Protein AF-0000000078798930 (afdb_homodimer)

Solvent-accessible surface area (backbone atoms only — not comparable to full-atom values): 14275 Å² total; per-residue (Å²): 124,74,40,37,26,39,31,76,40,67,32,33,34,29,70,23,35,39,46,82,90,39,80,39,48,83,84,50,89,74,78,91,65,91,57,66,77,41,63,19,30,43,34,34,41,89,86,63,53,71,50,79,37,50,39,71,62,39,63,73,36,38,41,71,39,78,44,74,67,37,43,48,51,51,52,42,52,54,50,50,52,55,45,51,52,49,52,53,46,67,66,41,90,55,36,46,79,72,63,31,66,70,49,49,53,49,47,54,52,40,50,53,34,47,50,54,40,47,52,47,47,50,51,49,53,56,59,65,75,101,125,73,42,38,27,40,32,74,36,67,33,33,34,31,70,24,35,37,46,82,90,39,80,39,49,84,84,51,88,73,78,91,66,91,58,67,76,41,62,19,27,4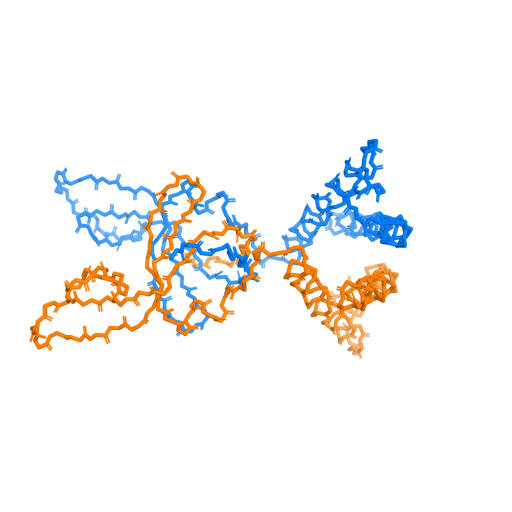1,34,34,41,88,87,64,54,71,49,77,39,50,38,72,61,40,64,72,35,38,40,71,40,78,44,74,68,38,43,49,52,52,51,43,52,55,49,49,51,54,45,51,53,50,53,53,48,66,68,41,91,54,36,46,79,71,61,31,65,69,49,49,55,50,46,55,53,39,49,53,33,48,50,54,39,46,53,49,50,50,50,50,52,57,60,66,73,102

Structure (mmCIF, N/CA/C/O backbone):
data_AF-0000000078798930-model_v1
#
loop_
_entity.id
_entity.type
_entity.pdbx_description
1 polymer 'Uncharacterized protein'
#
loop_
_atom_site.group_PDB
_atom_site.id
_atom_site.type_symbol
_atom_site.label_atom_id
_atom_site.label_alt_id
_atom_site.label_comp_id
_atom_site.label_asym_id
_atom_site.label_entity_id
_atom_site.label_seq_id
_atom_site.pdbx_PDB_ins_code
_atom_site.Cartn_x
_atom_site.Cartn_y
_atom_site.Cartn_z
_atom_site.occupancy
_atom_site.B_iso_or_equiv
_atom_site.auth_seq_id
_atom_site.auth_comp_id
_atom_site.auth_asym_id
_atom_site.auth_atom_id
_atom_site.pdbx_PDB_model_num
ATOM 1 N N . MET A 1 1 ? 18.078 10.062 10.273 1 78.75 1 MET A N 1
ATOM 2 C CA . MET A 1 1 ? 18.031 9.883 8.82 1 78.75 1 MET A CA 1
ATOM 3 C C . MET A 1 1 ? 16.703 9.281 8.391 1 78.75 1 MET A C 1
ATOM 5 O O . MET A 1 1 ? 16.031 8.617 9.18 1 78.75 1 MET A O 1
ATOM 9 N N . MET A 1 2 ? 16.266 9.68 7.23 1 88.06 2 MET A N 1
ATOM 10 C CA . MET A 1 2 ? 14.977 9.18 6.777 1 88.06 2 MET A CA 1
ATOM 11 C C . MET A 1 2 ? 15.094 7.762 6.242 1 88.06 2 MET A C 1
ATOM 13 O O . MET A 1 2 ? 16.094 7.418 5.598 1 88.06 2 MET A O 1
ATOM 17 N N . LYS A 1 3 ? 14.125 6.891 6.727 1 90.06 3 LYS A N 1
ATOM 18 C CA . LYS A 1 3 ? 14.031 5.531 6.199 1 90.06 3 LYS A CA 1
ATOM 19 C C . LYS A 1 3 ? 12.906 5.41 5.18 1 90.06 3 LYS A C 1
ATOM 21 O O . LYS A 1 3 ? 11.992 6.238 5.16 1 90.06 3 LYS A O 1
ATOM 26 N N . LYS A 1 4 ? 13.008 4.449 4.324 1 91.44 4 LYS A N 1
ATOM 27 C CA . LYS A 1 4 ? 11.953 4.168 3.354 1 91.44 4 LYS A CA 1
ATOM 28 C C . LYS A 1 4 ? 10.898 3.236 3.943 1 91.44 4 LYS A C 1
ATOM 30 O O . LYS A 1 4 ? 11.234 2.283 4.648 1 91.44 4 LYS A O 1
ATOM 35 N N . TYR A 1 5 ? 9.672 3.629 3.705 1 90.25 5 TYR A N 1
ATOM 36 C CA . TYR A 1 5 ? 8.531 2.838 4.156 1 90.25 5 TYR A CA 1
ATOM 37 C C . TYR A 1 5 ? 7.551 2.596 3.018 1 90.25 5 TYR A C 1
ATOM 39 O O . TYR A 1 5 ? 7.457 3.4 2.088 1 90.25 5 TYR A O 1
ATOM 47 N N . ILE A 1 6 ? 6.863 1.476 3.064 1 86.62 6 ILE A N 1
ATOM 48 C CA . ILE A 1 6 ? 5.75 1.201 2.162 1 86.62 6 ILE A CA 1
ATOM 49 C C . ILE A 1 6 ? 4.449 1.109 2.957 1 86.62 6 ILE A C 1
ATOM 51 O O . ILE A 1 6 ? 4.395 0.444 3.994 1 86.62 6 ILE A O 1
ATOM 55 N N . GLY A 1 7 ? 3.539 1.856 2.529 1 81 7 GLY A N 1
ATOM 56 C CA . GLY A 1 7 ? 2.201 1.812 3.098 1 81 7 GLY A CA 1
ATOM 57 C C . GLY A 1 7 ? 1.289 0.823 2.398 1 81 7 GLY A C 1
ATOM 58 O O . GLY A 1 7 ? 1.398 0.617 1.188 1 81 7 GLY A O 1
ATOM 59 N N . THR A 1 8 ? 0.476 -0.06 3.119 1 70.06 8 THR A N 1
ATOM 60 C CA . THR A 1 8 ? -0.41 -1.066 2.545 1 70.06 8 THR A CA 1
ATOM 61 C C . THR A 1 8 ? -1.856 -0.816 2.963 1 70.06 8 THR A C 1
ATOM 63 O O . THR A 1 8 ? -2.695 -1.716 2.883 1 70.06 8 THR A O 1
ATOM 66 N N . LYS A 1 9 ? -2.322 0.536 3.283 1 71.19 9 LYS A N 1
ATOM 67 C CA . LYS A 1 9 ? -3.533 0.592 4.098 1 71.19 9 LYS A CA 1
ATOM 68 C C . LYS A 1 9 ? -4.703 1.165 3.301 1 71.19 9 LYS A C 1
ATOM 70 O O . LYS A 1 9 ? -4.508 2.002 2.418 1 71.19 9 LYS A O 1
ATOM 75 N N . LEU A 1 10 ? -5.824 0.703 3.678 1 76.31 10 LEU A N 1
ATOM 76 C CA . LEU A 1 10 ? -7.141 1.198 3.295 1 76.31 10 LEU A CA 1
ATOM 77 C C . LEU A 1 10 ? -7.48 2.477 4.055 1 76.31 10 LEU A C 1
ATOM 79 O O . LEU A 1 10 ? -7.297 2.549 5.27 1 76.31 10 LEU A O 1
ATOM 83 N N . VAL A 1 11 ? -7.844 3.562 3.334 1 83.94 11 VAL A N 1
ATOM 84 C CA . VAL A 1 11 ? -8.32 4.793 3.955 1 83.94 11 VAL A CA 1
ATOM 85 C C . VAL A 1 11 ? -9.664 5.188 3.352 1 83.94 11 VAL A C 1
ATOM 87 O O . VAL A 1 11 ? -10.078 4.648 2.322 1 83.94 11 VAL A O 1
ATOM 90 N N . GLN A 1 12 ? -10.352 6.031 4.125 1 89.75 12 GLN A N 1
ATOM 91 C CA . GLN A 1 12 ? -11.484 6.758 3.551 1 89.75 12 GLN A CA 1
ATOM 92 C C . GLN A 1 12 ? -11.094 8.188 3.184 1 89.75 12 GLN A C 1
ATOM 94 O O . GLN A 1 12 ? -10.352 8.836 3.918 1 89.75 12 GLN A O 1
ATOM 99 N N . ALA A 1 13 ? -11.555 8.617 2.039 1 91.94 13 ALA A N 1
ATOM 100 C CA . ALA A 1 13 ? -11.188 9.977 1.637 1 91.94 13 ALA A CA 1
ATOM 101 C C . ALA A 1 13 ? -12.273 10.602 0.77 1 91.94 13 ALA A C 1
ATOM 103 O O . ALA A 1 13 ? -13.086 9.891 0.172 1 91.94 13 ALA A O 1
ATOM 104 N N . THR A 1 14 ? -12.375 11.914 0.788 1 92.75 14 THR A N 1
ATOM 105 C CA . THR A 1 14 ? -13.281 12.688 -0.059 1 92.75 14 THR A CA 1
ATOM 106 C C . THR A 1 14 ? -12.602 13.953 -0.56 1 92.75 14 THR A C 1
ATOM 108 O O . THR A 1 14 ? -11.852 14.602 0.18 1 92.75 14 THR A O 1
ATOM 111 N N . PRO A 1 15 ? -12.836 14.25 -1.845 1 93.62 15 PRO A N 1
ATOM 112 C CA . PRO A 1 15 ? -12.312 15.539 -2.305 1 93.62 15 PRO A CA 1
ATOM 113 C C . PRO A 1 15 ? -12.711 16.703 -1.392 1 93.62 15 PRO A C 1
ATOM 115 O O . PRO A 1 15 ? -13.836 16.734 -0.88 1 93.62 15 PRO A O 1
ATOM 118 N N . ALA A 1 16 ? -11.852 17.625 -1.229 1 93.25 16 ALA A N 1
ATOM 119 C CA . ALA A 1 16 ? -12.047 18.797 -0.376 1 93.25 16 ALA A CA 1
ATOM 120 C C . ALA A 1 16 ? -11.102 19.922 -0.774 1 93.25 16 ALA A C 1
ATOM 122 O O . ALA A 1 16 ? -10.227 19.734 -1.627 1 93.25 16 ALA A O 1
ATOM 123 N N . ILE A 1 17 ? -11.359 21.016 -0.291 1 92.69 17 ILE A N 1
ATOM 124 C CA . ILE A 1 17 ? -10.445 22.141 -0.487 1 92.69 17 ILE A CA 1
ATOM 125 C C . ILE A 1 17 ? -9.898 22.594 0.863 1 92.69 17 ILE A C 1
ATOM 127 O O . ILE A 1 17 ? -10.586 22.484 1.884 1 92.69 17 ILE A O 1
ATOM 131 N N . ARG A 1 18 ? -8.68 22.938 0.941 1 92.44 18 ARG A N 1
ATOM 132 C CA . ARG A 1 18 ? -8.094 23.578 2.107 1 92.44 18 ARG A CA 1
ATOM 133 C C . ARG A 1 18 ? -7.871 25.062 1.852 1 92.44 18 ARG A C 1
ATOM 135 O O . ARG A 1 18 ? -7.246 25.438 0.858 1 92.44 18 ARG A O 1
ATOM 142 N N . LYS A 1 19 ? -8.438 25.906 2.693 1 91 19 LYS A N 1
ATOM 143 C CA . LYS A 1 19 ? -8.328 27.359 2.646 1 91 19 LYS A CA 1
ATOM 144 C C . LYS A 1 19 ? -8.031 27.922 4.027 1 91 19 LYS A C 1
ATOM 146 O O . LYS A 1 19 ? -8.766 27.672 4.984 1 91 19 LYS A O 1
ATOM 151 N N . GLY A 1 20 ? -6.879 28.688 4.164 1 88.19 20 GLY A N 1
ATOM 152 C CA . GLY A 1 20 ? -6.492 29.266 5.441 1 88.19 20 GLY A CA 1
ATOM 153 C C . GLY A 1 20 ? -6.242 28.219 6.516 1 88.19 20 GLY A C 1
ATOM 154 O O . GLY A 1 20 ? -6.641 28.391 7.668 1 88.19 20 GLY A O 1
ATOM 155 N N . GLY A 1 21 ? -5.816 27.016 6.133 1 87.06 21 GLY A N 1
ATOM 156 C CA . GLY A 1 21 ? -5.477 25.953 7.07 1 87.06 21 GLY A CA 1
ATOM 157 C C . GLY A 1 21 ? -6.66 25.078 7.438 1 87.06 21 GLY A C 1
ATOM 158 O O . GLY A 1 21 ? -6.496 24.062 8.117 1 87.06 21 GLY A O 1
ATOM 159 N N . LYS A 1 22 ? -7.816 25.531 6.941 1 91.62 22 LYS A N 1
ATOM 160 C CA . LYS A 1 22 ? -9.008 24.75 7.27 1 91.62 22 LYS A CA 1
ATOM 161 C C . LYS A 1 22 ? -9.484 23.938 6.066 1 91.62 22 LYS A C 1
ATOM 163 O O . LYS A 1 22 ? -9.383 24.391 4.926 1 91.62 22 LYS A O 1
ATOM 168 N N . ILE A 1 23 ? -10 22.734 6.367 1 92.31 23 ILE A N 1
ATOM 169 C CA . ILE A 1 23 ? -10.492 21.828 5.332 1 92.31 23 ILE A CA 1
ATOM 170 C C . ILE A 1 23 ? -11.992 22.016 5.156 1 92.31 23 ILE A C 1
ATOM 172 O O . ILE A 1 23 ? -12.75 22 6.133 1 92.31 23 ILE A O 1
ATOM 176 N N . TYR A 1 24 ? -12.422 22.266 3.947 1 93.06 24 TYR A N 1
ATOM 177 C CA . TYR A 1 24 ? -13.836 22.406 3.605 1 93.06 24 TYR A CA 1
ATOM 178 C C . TYR A 1 24 ? -14.266 21.344 2.605 1 93.06 24 TYR A C 1
ATOM 180 O O . TYR A 1 24 ? -13.586 21.109 1.6 1 93.06 24 TYR A O 1
ATOM 188 N N . LEU A 1 25 ? -15.352 20.75 2.924 1 92.19 25 LEU A N 1
ATOM 189 C CA . LEU A 1 25 ? -15.953 19.812 1.988 1 92.19 25 LEU A CA 1
ATOM 190 C C . LEU A 1 25 ? -16.734 20.547 0.906 1 92.19 25 LEU A C 1
ATOM 192 O O . LEU A 1 25 ? -17.094 21.719 1.071 1 92.19 25 LEU A O 1
ATOM 196 N N . PRO A 1 26 ? -16.984 19.844 -0.196 1 86.44 26 PRO A N 1
ATOM 197 C CA . PRO A 1 26 ? -17.703 20.5 -1.295 1 86.44 26 PRO A CA 1
ATOM 198 C C . PRO A 1 26 ? -19.047 21.078 -0.866 1 86.44 26 PRO A C 1
ATOM 200 O O . PRO A 1 26 ? -19.516 22.062 -1.442 1 86.44 26 PRO A O 1
ATOM 203 N N . THR A 1 27 ? -19.609 20.641 0.109 1 90 27 THR A N 1
ATOM 204 C CA . THR A 1 27 ? -20.938 21.078 0.523 1 90 27 THR A CA 1
ATOM 205 C C . THR A 1 27 ? -20.859 22.219 1.533 1 90 27 THR A C 1
ATOM 207 O O . THR A 1 27 ? -21.875 22.781 1.914 1 90 27 THR A O 1
ATOM 210 N N . ASP A 1 28 ? -19.734 22.469 1.969 1 91.88 28 ASP A N 1
ATOM 211 C CA . ASP A 1 28 ? -19.562 23.5 2.992 1 91.88 28 ASP A CA 1
ATOM 212 C C . ASP A 1 28 ? -19.641 24.891 2.387 1 91.88 28 ASP A C 1
ATOM 214 O O . ASP A 1 28 ? -19.359 25.078 1.202 1 91.88 28 ASP A O 1
ATOM 218 N N . ALA A 1 29 ? -20.094 25.906 3.18 1 91.88 29 ALA A N 1
ATOM 219 C CA . ALA A 1 29 ? -19.938 27.312 2.795 1 91.88 29 ALA A CA 1
ATOM 220 C C . ALA A 1 29 ? -18.484 27.75 2.893 1 91.88 29 ALA A C 1
ATOM 222 O O . ALA A 1 29 ? -17.875 27.656 3.959 1 91.88 29 ALA A O 1
ATOM 223 N N . ILE A 1 30 ? -17.922 28.125 1.804 1 88.19 30 ILE A N 1
ATOM 224 C CA . ILE A 1 30 ? -16.516 28.531 1.76 1 88.19 30 ILE A CA 1
ATOM 225 C C . ILE A 1 30 ? -16.406 30.047 1.891 1 88.19 30 ILE A C 1
ATOM 227 O O . ILE A 1 30 ? -16.969 30.781 1.082 1 88.19 30 ILE A O 1
ATOM 231 N N . PRO A 1 31 ? -15.703 30.516 2.799 1 90.5 31 PRO A N 1
ATOM 232 C CA . PRO A 1 31 ? -15.555 31.953 2.988 1 90.5 31 PRO A CA 1
ATOM 233 C C . PRO A 1 31 ? -14.875 32.625 1.803 1 90.5 31 PRO A C 1
ATOM 235 O O . PRO A 1 31 ? -14.016 32.031 1.147 1 90.5 31 PRO A O 1
ATOM 238 N N . LYS A 1 32 ? -15.211 33.875 1.397 1 87.56 32 LYS A N 1
ATOM 239 C CA . LYS A 1 32 ? -14.695 34.594 0.247 1 87.56 32 LYS A CA 1
ATOM 240 C C . LYS A 1 32 ? -13.398 35.344 0.595 1 87.56 32 LYS A C 1
ATOM 242 O O . LYS A 1 32 ? -12.945 36.188 -0.157 1 87.56 32 LYS A O 1
ATOM 247 N N . THR A 1 33 ? -12.625 34.812 1.518 1 87.81 33 THR A N 1
ATOM 248 C CA . THR A 1 33 ? -11.375 35.438 1.939 1 87.81 33 THR A CA 1
ATOM 249 C C . THR A 1 33 ? -10.297 35.25 0.884 1 87.81 33 THR A C 1
ATOM 251 O O . THR A 1 33 ? -10.414 34.375 0.016 1 87.81 33 THR A O 1
ATOM 254 N N . MET A 1 34 ? -9.109 36 0.703 1 89.25 34 MET A N 1
ATOM 255 C CA . MET A 1 34 ? -8.055 36.062 -0.307 1 89.25 34 MET A CA 1
ATOM 256 C C . MET A 1 34 ? -7.078 34.906 -0.12 1 89.25 34 MET A C 1
ATOM 258 O O . MET A 1 34 ? -6.207 34.688 -0.962 1 89.25 34 MET A O 1
ATOM 262 N N . GLU A 1 35 ? -7.227 34 0.722 1 89 35 GLU A N 1
ATOM 263 C CA . GLU A 1 35 ? -6.273 32.906 0.983 1 89 35 GLU A CA 1
ATOM 264 C C . GLU A 1 35 ? -6.23 31.922 -0.172 1 89 35 GLU A C 1
ATOM 266 O O . GLU A 1 35 ? -7.215 31.766 -0.897 1 89 35 GLU A O 1
ATOM 271 N N . PRO A 1 36 ? -5.043 31.344 -0.313 1 90.06 36 PRO A N 1
ATOM 272 C CA . PRO A 1 36 ? -4.941 30.328 -1.376 1 90.06 36 PRO A CA 1
ATOM 273 C C . PRO A 1 36 ? -5.848 29.125 -1.138 1 90.06 36 PRO A C 1
ATOM 275 O O . PRO A 1 36 ? -6.043 28.719 0.007 1 90.06 36 PRO A O 1
ATOM 278 N N . VAL A 1 37 ? -6.508 28.75 -2.234 1 90.25 37 VAL A N 1
ATOM 279 C CA . VAL A 1 37 ? -7.332 27.547 -2.236 1 90.25 37 VAL A CA 1
ATOM 280 C C . VAL A 1 37 ? -6.531 26.375 -2.797 1 90.25 37 VAL A C 1
ATOM 282 O O . VAL A 1 37 ? -5.957 26.469 -3.885 1 90.25 37 VAL A O 1
ATOM 285 N N . GLU A 1 38 ? -6.379 25.281 -1.986 1 92.25 38 GLU A N 1
ATOM 286 C CA . GLU A 1 38 ? -5.703 24.062 -2.432 1 92.25 38 GLU A CA 1
ATOM 287 C C . GLU A 1 38 ? -6.688 22.906 -2.574 1 92.25 38 GLU A C 1
ATOM 289 O O . GLU A 1 38 ? -7.371 22.547 -1.615 1 92.25 38 GLU A O 1
ATOM 294 N N . GLU A 1 39 ? -6.754 22.391 -3.754 1 94.75 39 GLU A N 1
ATOM 295 C CA . GLU A 1 39 ? -7.566 21.188 -3.943 1 94.75 39 GLU A CA 1
ATOM 296 C C . GLU A 1 39 ? -6.867 19.953 -3.375 1 94.75 39 GLU A C 1
ATOM 298 O O . GLU A 1 39 ? -5.648 19.812 -3.488 1 94.75 39 GLU A O 1
ATOM 303 N N . GLY A 1 40 ? -7.664 19.156 -2.723 1 95.25 40 GLY A N 1
ATOM 304 C CA . GLY A 1 40 ? -7.121 17.922 -2.172 1 95.25 40 GLY A CA 1
ATOM 305 C C . GLY A 1 40 ? -8.18 17.016 -1.598 1 95.25 40 GLY A C 1
ATOM 306 O O . GLY A 1 40 ? -9.289 16.922 -2.135 1 95.25 40 GLY A O 1
ATOM 307 N N . TYR A 1 41 ? -7.773 16.219 -0.642 1 94.06 41 TYR A N 1
ATOM 308 C CA . TYR A 1 41 ? -8.656 15.234 -0.024 1 94.06 41 TYR A CA 1
ATOM 309 C C . TYR A 1 41 ? -8.594 15.328 1.496 1 94.06 41 TYR A C 1
ATOM 311 O O . TYR A 1 41 ? -7.512 15.461 2.074 1 94.06 41 TYR A O 1
ATOM 319 N N . LYS A 1 42 ? -9.727 15.328 2.074 1 93.75 42 LYS A N 1
ATOM 320 C CA . LYS A 1 42 ? -9.797 14.93 3.477 1 93.75 42 LYS A CA 1
ATOM 321 C C . LYS A 1 42 ? -9.672 13.414 3.625 1 93.75 42 LYS A C 1
ATOM 323 O O . LYS A 1 42 ? -10.398 12.664 2.975 1 93.75 42 LYS A O 1
ATOM 328 N N . VAL A 1 43 ? -8.727 12.969 4.457 1 90.12 43 VAL A N 1
ATOM 329 C CA . VAL A 1 43 ? -8.445 11.547 4.613 1 90.12 43 VAL A CA 1
ATOM 330 C C . VAL A 1 43 ? -8.766 11.117 6.043 1 90.12 43 VAL A C 1
ATOM 332 O O . VAL A 1 43 ? -8.406 11.805 7.004 1 90.12 43 VAL A O 1
ATOM 335 N N . VAL A 1 44 ? -9.477 10.031 6.164 1 89.62 44 VAL A N 1
ATOM 336 C CA . VAL A 1 44 ? -9.797 9.453 7.469 1 89.62 44 VAL A CA 1
ATOM 337 C C . VAL A 1 44 ? -9.258 8.031 7.555 1 89.62 44 VAL A C 1
ATOM 339 O O . VAL A 1 44 ? -9.617 7.172 6.75 1 89.62 44 VAL A O 1
ATOM 342 N N . TYR A 1 45 ? -8.391 7.832 8.586 1 86.25 45 TYR A N 1
ATOM 343 C CA . TYR A 1 45 ? -7.781 6.523 8.797 1 86.25 45 TYR A CA 1
ATOM 344 C C . TYR A 1 45 ? -8.695 5.621 9.617 1 86.25 45 TYR A C 1
ATOM 346 O O . TYR A 1 45 ? -9.734 6.059 10.109 1 86.25 45 TYR A O 1
ATOM 354 N N . GLU A 1 46 ? -8.367 4.344 9.656 1 81.75 46 GLU A N 1
ATOM 355 C CA . GLU A 1 46 ? -9.203 3.336 10.297 1 81.75 46 GLU A CA 1
ATOM 356 C C . GLU A 1 46 ? -9.453 3.676 11.766 1 81.75 46 GLU A C 1
ATOM 358 O O . GLU A 1 46 ? -10.516 3.381 12.305 1 81.75 46 GLU A O 1
ATOM 363 N N . ASP A 1 47 ? -8.578 4.359 12.398 1 82.31 47 ASP A N 1
ATOM 364 C CA . ASP A 1 47 ? -8.711 4.676 13.812 1 82.31 47 ASP A CA 1
ATOM 365 C C . ASP A 1 47 ? -9.43 6.008 14.016 1 82.31 47 ASP A C 1
ATOM 367 O O . ASP A 1 47 ? -9.578 6.477 15.148 1 82.31 47 ASP A O 1
ATOM 371 N N . GLY A 1 48 ? -9.789 6.645 12.961 1 85.62 48 GLY A N 1
ATOM 372 C CA . GLY A 1 48 ? -10.547 7.883 13.062 1 85.62 48 GLY A CA 1
ATOM 373 C C . GLY A 1 48 ? -9.688 9.125 12.914 1 85.62 48 GLY A C 1
ATOM 374 O O . GLY A 1 48 ? -10.203 10.234 12.844 1 85.62 48 GLY A O 1
ATOM 375 N N . TYR A 1 49 ? -8.352 8.914 12.891 1 88.19 49 TYR A N 1
ATOM 376 C CA . TYR A 1 49 ? -7.469 10.047 12.633 1 88.19 49 TYR A CA 1
ATOM 377 C C . TYR A 1 49 ? -7.77 10.672 11.273 1 88.19 49 TYR A C 1
ATOM 379 O O . TYR A 1 49 ? -8.008 9.961 10.297 1 88.19 49 TYR A O 1
ATOM 387 N N . GLU A 1 50 ? -7.801 12.016 11.281 1 89 50 GLU A N 1
ATOM 388 C CA . GLU A 1 50 ? -8.078 12.734 10.039 1 89 50 GLU A CA 1
ATOM 389 C C . GLU A 1 50 ? -6.852 13.516 9.57 1 89 50 GLU A C 1
ATOM 391 O O . GLU A 1 50 ? -6.133 14.094 10.391 1 89 50 GLU A O 1
ATOM 396 N N . SER A 1 51 ? -6.652 13.531 8.273 1 88.25 51 SER A N 1
ATOM 397 C CA . SER A 1 51 ? -5.551 14.289 7.688 1 88.25 51 SER A CA 1
ATOM 398 C C . SER A 1 51 ? -5.957 14.906 6.352 1 88.25 51 SER A C 1
ATOM 400 O O . SER A 1 51 ? -7.121 14.836 5.957 1 88.25 51 SER A O 1
ATOM 402 N N . TRP A 1 52 ? -4.977 15.602 5.793 1 90.38 52 TRP A N 1
ATOM 403 C CA . TRP A 1 52 ? -5.141 16.281 4.508 1 90.38 52 TRP A CA 1
ATOM 404 C C . TRP A 1 52 ? -4.059 15.844 3.525 1 90.38 52 TRP A C 1
ATOM 406 O O . TRP A 1 52 ? -2.904 15.641 3.912 1 90.38 52 TRP A O 1
ATOM 416 N N . SER A 1 53 ? -4.5 15.703 2.297 1 88.56 53 SER A N 1
ATOM 417 C CA . SER A 1 53 ? -3.541 15.438 1.229 1 88.56 53 SER A CA 1
ATOM 418 C C . SER A 1 53 ? -3.834 16.297 -0.002 1 88.56 53 SER A C 1
ATOM 420 O O . SER A 1 53 ? -4.977 16.359 -0.459 1 88.56 53 SER A O 1
ATOM 422 N N . PRO A 1 54 ? -2.793 16.938 -0.462 1 92.12 54 PRO A N 1
ATOM 423 C CA . PRO A 1 54 ? -3.002 17.609 -1.743 1 92.12 54 PRO A CA 1
ATOM 424 C C . PRO A 1 54 ? -3.488 16.672 -2.84 1 92.12 54 PRO A C 1
ATOM 426 O O . PRO A 1 54 ? -3.15 15.477 -2.832 1 92.12 54 PRO A O 1
ATOM 429 N N . LYS A 1 55 ? -4.18 17.219 -3.787 1 92 55 LYS A N 1
ATOM 430 C CA . LYS A 1 55 ? -4.844 16.422 -4.82 1 92 55 LYS A CA 1
ATOM 431 C C . LYS A 1 55 ? -3.844 15.562 -5.582 1 92 55 LYS A C 1
ATOM 433 O O . LYS A 1 55 ? -4.012 14.344 -5.672 1 92 55 LYS A O 1
ATOM 438 N N . ASP A 1 56 ? -2.76 16.172 -6.066 1 90.62 56 ASP A N 1
ATOM 439 C CA . ASP A 1 56 ? -1.803 15.445 -6.902 1 90.62 56 ASP A CA 1
ATOM 440 C C . ASP A 1 56 ? -1.097 14.352 -6.113 1 90.62 56 ASP A C 1
ATOM 442 O O . ASP A 1 56 ? -0.868 13.258 -6.629 1 90.62 56 ASP A O 1
ATOM 446 N N . VAL A 1 57 ? -0.82 14.633 -4.844 1 86.81 57 VAL A N 1
ATOM 447 C CA . VAL A 1 57 ? -0.149 13.664 -3.979 1 86.81 57 VAL A CA 1
ATOM 448 C C . VAL A 1 57 ? -1.072 12.477 -3.715 1 86.81 57 VAL A C 1
ATOM 450 O O . VAL A 1 57 ? -0.665 11.32 -3.857 1 86.81 57 VAL A O 1
ATOM 453 N N . PHE A 1 58 ? -2.295 12.766 -3.451 1 89.44 58 PHE A N 1
ATOM 454 C CA . PHE A 1 58 ? -3.27 11.734 -3.129 1 89.44 58 PHE A CA 1
ATOM 455 C C . PHE A 1 58 ? -3.541 10.852 -4.34 1 89.44 58 PHE A C 1
ATOM 457 O O . PHE A 1 58 ? -3.484 9.625 -4.246 1 89.44 58 PHE A O 1
ATOM 464 N N . GLU A 1 59 ? -3.838 11.469 -5.434 1 89.38 59 GLU A N 1
ATOM 465 C CA . GLU A 1 59 ? -4.266 10.727 -6.613 1 89.38 59 GLU A CA 1
ATOM 466 C C . GLU A 1 59 ? -3.117 9.898 -7.188 1 89.38 59 GLU A C 1
ATOM 468 O O . GLU A 1 59 ? -3.346 8.914 -7.887 1 89.38 59 GLU A O 1
ATOM 473 N N . LYS A 1 60 ? -1.883 10.273 -6.867 1 86.19 60 LYS A N 1
ATOM 474 C CA . LYS A 1 60 ? -0.725 9.484 -7.277 1 86.19 60 LYS A CA 1
ATOM 475 C C . LYS A 1 60 ? -0.535 8.281 -6.367 1 86.19 60 LYS A C 1
ATOM 477 O O . LYS A 1 60 ? -0.097 7.219 -6.816 1 86.19 60 LYS A O 1
ATOM 482 N N . ALA A 1 61 ? -0.997 8.453 -5.152 1 83.88 61 ALA A N 1
ATOM 483 C CA . ALA A 1 61 ? -0.64 7.457 -4.141 1 83.88 61 ALA A CA 1
ATOM 484 C C . ALA A 1 61 ? -1.819 6.539 -3.832 1 83.88 61 ALA A C 1
ATOM 486 O O . ALA A 1 61 ? -1.636 5.438 -3.312 1 83.88 61 ALA A O 1
ATOM 487 N N . TYR A 1 62 ? -3.029 7 -4.152 1 88.38 62 TYR A N 1
ATOM 488 C CA . TYR A 1 62 ? -4.215 6.262 -3.727 1 88.38 62 TYR A CA 1
ATOM 489 C C . TYR A 1 62 ? -5.113 5.945 -4.914 1 88.38 62 TYR A C 1
ATOM 491 O O . TYR A 1 62 ? -5.238 6.754 -5.84 1 88.38 62 TYR A O 1
ATOM 499 N N . HIS A 1 63 ? -5.762 4.797 -4.824 1 90.38 63 HIS A N 1
ATOM 500 C CA . HIS A 1 63 ? -6.719 4.34 -5.824 1 90.38 63 HIS A CA 1
ATOM 501 C C . HIS A 1 63 ? -8.055 3.982 -5.188 1 90.38 63 HIS A C 1
ATOM 503 O O . HIS A 1 63 ? -8.094 3.408 -4.098 1 90.38 63 HIS A O 1
ATOM 509 N N . VAL A 1 64 ? -9.07 4.336 -5.949 1 90.44 64 VAL A N 1
ATOM 510 C CA . VAL A 1 64 ? -10.406 4.043 -5.453 1 90.44 64 VAL A CA 1
ATOM 511 C C . VAL A 1 64 ? -10.57 2.535 -5.27 1 90.44 64 VAL A C 1
ATOM 513 O O . VAL A 1 64 ? -10.148 1.748 -6.117 1 90.44 64 VAL A O 1
ATOM 516 N N . ALA A 1 65 ? -11.172 2.1 -4.152 1 93.31 65 ALA A N 1
ATOM 517 C CA . ALA A 1 65 ? -11.367 0.695 -3.807 1 93.31 65 ALA A CA 1
ATOM 518 C C . ALA A 1 65 ? -12.766 0.455 -3.244 1 93.31 65 ALA A C 1
ATOM 520 O O . ALA A 1 65 ? -12.938 -0.303 -2.287 1 93.31 65 ALA A O 1
ATOM 521 N N . ASP A 1 66 ? -13.766 0.993 -3.805 1 90.94 66 ASP A N 1
ATOM 522 C CA . ASP A 1 66 ? -15.133 0.951 -3.297 1 90.94 66 ASP A CA 1
ATOM 523 C C . ASP A 1 66 ? -15.805 -0.371 -3.65 1 90.94 66 ASP A C 1
ATOM 525 O O . ASP A 1 66 ? -16.688 -0.834 -2.928 1 90.94 66 ASP A O 1
ATOM 529 N N . THR A 1 67 ? -15.484 -0.983 -4.781 1 93.38 67 THR A N 1
ATOM 530 C CA . THR A 1 67 ? -16.141 -2.193 -5.258 1 93.38 67 THR A CA 1
ATOM 531 C C . THR A 1 67 ? -15.156 -3.348 -5.363 1 93.38 67 THR A C 1
ATOM 533 O O . THR A 1 67 ? -13.945 -3.127 -5.426 1 93.38 67 THR A O 1
ATOM 536 N N . PRO A 1 68 ? -15.703 -4.586 -5.414 1 93.75 68 PRO A N 1
ATOM 537 C CA . PRO A 1 68 ? -14.812 -5.719 -5.664 1 93.75 68 PRO A CA 1
ATOM 538 C C . PRO A 1 68 ? -14.023 -5.578 -6.965 1 93.75 68 PRO A C 1
ATOM 540 O O . PRO A 1 68 ? -12.859 -5.965 -7.027 1 93.75 68 PRO A O 1
ATOM 543 N N . LEU A 1 69 ? -14.68 -5.027 -7.895 1 96.06 69 LEU A N 1
ATOM 544 C CA . LEU A 1 69 ? -14 -4.82 -9.164 1 96.06 69 LEU A CA 1
ATOM 545 C C . LEU A 1 69 ? -12.844 -3.838 -9.008 1 96.06 69 LEU A C 1
ATOM 547 O O . LEU A 1 69 ? -11.75 -4.066 -9.531 1 96.06 69 LEU A O 1
ATOM 551 N N . ASP A 1 70 ? -12.992 -2.703 -8.312 1 94.25 70 ASP A N 1
ATOM 552 C CA . ASP A 1 70 ? -11.914 -1.763 -8.016 1 94.25 70 ASP A CA 1
ATOM 553 C C . ASP A 1 70 ? -10.719 -2.475 -7.391 1 94.25 70 ASP A C 1
ATOM 555 O O . ASP A 1 70 ? -9.578 -2.262 -7.805 1 94.25 70 ASP A O 1
ATOM 559 N N . ARG A 1 71 ? -11.055 -3.264 -6.465 1 93.88 71 ARG A N 1
ATOM 560 C CA . ARG A 1 71 ? -10.008 -3.939 -5.703 1 93.88 71 ARG A CA 1
ATOM 561 C C . ARG A 1 71 ? -9.25 -4.938 -6.574 1 93.88 71 ARG A C 1
ATOM 563 O O . ARG A 1 71 ? -8.047 -5.117 -6.414 1 93.88 71 ARG A O 1
ATOM 570 N N . MET A 1 72 ? -9.883 -5.555 -7.484 1 96.81 72 MET A N 1
ATOM 571 C CA . MET A 1 72 ? -9.211 -6.477 -8.398 1 96.81 72 MET A CA 1
ATOM 572 C C . MET A 1 72 ? -8.289 -5.723 -9.352 1 96.81 72 MET A C 1
ATOM 574 O O . MET A 1 72 ? -7.195 -6.191 -9.656 1 96.81 72 MET A O 1
ATOM 578 N N . TYR A 1 73 ? -8.789 -4.609 -9.805 1 95.69 73 TYR A N 1
ATOM 579 C CA . TYR A 1 73 ? -7.926 -3.801 -10.664 1 95.69 73 TYR A CA 1
ATOM 580 C C . TYR A 1 73 ? -6.66 -3.385 -9.922 1 95.69 73 TYR A C 1
ATOM 582 O O . TYR A 1 73 ? -5.562 -3.416 -10.492 1 95.69 73 TYR A O 1
ATOM 590 N N . ILE A 1 74 ? -6.824 -2.951 -8.711 1 93.56 74 ILE A N 1
ATOM 591 C CA . ILE A 1 74 ? -5.672 -2.537 -7.918 1 93.56 74 ILE A CA 1
ATOM 592 C C . ILE A 1 74 ? -4.707 -3.709 -7.762 1 93.56 74 ILE A C 1
ATOM 594 O O . ILE A 1 74 ? -3.502 -3.562 -7.984 1 93.56 74 ILE A O 1
ATOM 598 N N . GLU A 1 75 ? -5.234 -4.852 -7.375 1 95.25 75 GLU A N 1
ATOM 599 C CA . GLU A 1 75 ? -4.41 -6.047 -7.219 1 95.25 75 GLU A CA 1
ATOM 600 C C . GLU A 1 75 ? -3.707 -6.406 -8.523 1 95.25 75 GLU A C 1
ATOM 602 O O . GLU A 1 75 ? -2.506 -6.684 -8.531 1 95.25 75 GLU A O 1
ATOM 607 N N . TYR A 1 76 ? -4.434 -6.406 -9.594 1 97.44 76 TYR A N 1
ATOM 608 C CA . TYR A 1 76 ? -3.891 -6.715 -10.906 1 97.44 76 TYR A CA 1
ATOM 609 C C . TYR A 1 76 ? -2.75 -5.766 -11.266 1 97.44 76 TYR A C 1
ATOM 611 O O . TYR A 1 76 ? -1.663 -6.211 -11.641 1 97.44 76 TYR A O 1
ATOM 619 N N . ASN A 1 77 ? -2.977 -4.527 -11.141 1 94.94 77 ASN A N 1
ATOM 620 C CA . ASN A 1 77 ? -1.985 -3.527 -11.523 1 94.94 77 ASN A CA 1
ATOM 621 C C . ASN A 1 77 ? -0.743 -3.602 -10.641 1 94.94 77 ASN A C 1
ATOM 623 O O . ASN A 1 77 ? 0.38 -3.457 -11.133 1 94.94 77 ASN A O 1
ATOM 627 N N . GLU A 1 78 ? -0.938 -3.758 -9.336 1 93.44 78 GLU A N 1
ATOM 628 C CA . GLU A 1 78 ? 0.201 -3.891 -8.43 1 93.44 78 GLU A CA 1
ATOM 629 C C . GLU A 1 78 ? 1.037 -5.121 -8.773 1 93.44 78 GLU A C 1
ATOM 631 O O . GLU A 1 78 ? 2.268 -5.051 -8.797 1 93.44 78 GLU A O 1
ATOM 636 N N . LEU A 1 79 ? 0.376 -6.207 -8.992 1 97.19 79 LEU A N 1
ATOM 637 C CA . LEU A 1 79 ? 1.075 -7.441 -9.328 1 97.19 79 LEU A CA 1
ATOM 638 C C . LEU A 1 79 ? 1.8 -7.309 -10.664 1 97.19 79 LEU A C 1
ATOM 640 O O . LEU A 1 79 ? 2.934 -7.77 -10.812 1 97.19 79 LEU A O 1
ATOM 644 N N . MET A 1 80 ? 1.104 -6.746 -11.609 1 97.69 80 MET A N 1
ATOM 645 C CA . MET A 1 80 ? 1.725 -6.516 -12.914 1 97.69 80 MET A CA 1
ATOM 646 C C . MET A 1 80 ? 2.986 -5.672 -12.773 1 97.69 80 MET A C 1
ATOM 648 O O . MET A 1 80 ? 4.004 -5.961 -13.406 1 97.69 80 MET A O 1
ATOM 652 N N . ASP A 1 81 ? 2.941 -4.637 -12.008 1 95.31 81 ASP A N 1
ATOM 653 C CA . ASP A 1 81 ? 4.109 -3.793 -11.781 1 95.31 81 ASP A CA 1
ATOM 654 C C . ASP A 1 81 ? 5.258 -4.594 -11.172 1 95.31 81 ASP A C 1
ATOM 656 O O . ASP A 1 81 ? 6.402 -4.492 -11.625 1 95.31 81 ASP A O 1
ATOM 660 N N . LYS A 1 82 ? 4.996 -5.359 -10.125 1 96.31 82 LYS A N 1
ATOM 661 C CA . LYS A 1 82 ? 6.012 -6.191 -9.484 1 96.31 82 LYS A CA 1
ATOM 662 C C . LYS A 1 82 ? 6.605 -7.191 -10.477 1 96.31 82 LYS A C 1
ATOM 664 O O . LYS A 1 82 ? 7.816 -7.414 -10.492 1 96.31 82 LYS A O 1
ATOM 669 N N . HIS A 1 83 ? 5.734 -7.801 -11.211 1 98.62 83 HIS A N 1
ATOM 670 C CA . HIS A 1 83 ? 6.168 -8.773 -12.211 1 98.62 83 HIS A CA 1
ATOM 671 C C . HIS A 1 83 ? 7.102 -8.133 -13.227 1 98.62 83 HIS A C 1
ATOM 673 O O . HIS A 1 83 ? 8.156 -8.695 -13.555 1 98.62 83 HIS A O 1
ATOM 679 N N . ASN A 1 84 ? 6.719 -6.992 -13.727 1 98.38 84 ASN A N 1
ATOM 680 C CA . ASN A 1 84 ? 7.535 -6.312 -14.734 1 98.38 84 ASN A CA 1
ATOM 681 C C . ASN A 1 84 ? 8.906 -5.934 -14.18 1 98.38 84 ASN A C 1
ATOM 683 O O . ASN A 1 84 ? 9.914 -6.051 -14.875 1 98.38 84 ASN A O 1
ATOM 687 N N . LYS A 1 85 ? 8.953 -5.465 -13.023 1 97.25 85 LYS A N 1
ATOM 688 C CA . LYS A 1 85 ? 10.227 -5.141 -12.391 1 97.25 85 LYS A CA 1
ATOM 689 C C . LYS A 1 85 ? 11.102 -6.379 -12.242 1 97.25 85 LYS A C 1
ATOM 691 O O . LYS A 1 85 ? 12.32 -6.316 -12.438 1 97.25 85 LYS A O 1
ATOM 696 N N . LEU A 1 86 ? 10.477 -7.473 -11.867 1 98.31 86 LEU A N 1
ATOM 697 C CA . LEU A 1 86 ? 11.203 -8.727 -11.742 1 98.31 86 LEU A CA 1
ATOM 698 C C . LEU A 1 86 ? 11.766 -9.172 -13.086 1 98.31 86 LEU A C 1
ATOM 700 O O . LEU A 1 86 ? 12.93 -9.586 -13.172 1 98.31 86 LEU A O 1
ATOM 704 N N . VAL A 1 87 ? 10.906 -9.094 -14.102 1 98.69 87 VAL A N 1
ATOM 705 C CA . VAL A 1 87 ? 11.336 -9.461 -15.445 1 98.69 87 VAL A CA 1
ATOM 706 C C . VAL A 1 87 ? 12.523 -8.602 -15.867 1 98.69 87 VAL A C 1
ATOM 708 O O . VAL A 1 87 ? 13.508 -9.117 -16.406 1 98.69 87 VAL A O 1
ATOM 711 N N . LEU A 1 88 ? 12.484 -7.375 -15.602 1 98.25 88 LEU A N 1
ATOM 712 C CA . LEU A 1 88 ? 13.555 -6.453 -15.961 1 98.25 88 LEU A CA 1
ATOM 713 C C . LEU A 1 88 ? 14.836 -6.793 -15.211 1 98.25 88 LEU A C 1
ATOM 715 O O . LEU A 1 88 ? 15.922 -6.793 -15.797 1 98.25 88 LEU A O 1
ATOM 719 N N . PHE A 1 89 ? 14.75 -7.004 -13.984 1 98.44 89 PHE A N 1
ATOM 720 C CA . PHE A 1 89 ? 15.914 -7.367 -13.195 1 98.44 89 PHE A CA 1
ATOM 721 C C . PHE A 1 89 ? 16.562 -8.633 -13.742 1 98.44 89 PHE A C 1
ATOM 723 O O . PHE A 1 89 ? 17.797 -8.695 -13.883 1 98.44 89 PHE A O 1
ATOM 730 N N . LEU A 1 90 ? 15.734 -9.609 -14.008 1 98.31 90 LEU A N 1
ATOM 731 C CA . LEU A 1 90 ? 16.25 -10.898 -14.461 1 98.31 90 LEU A CA 1
ATOM 732 C C . LEU A 1 90 ? 16.875 -10.773 -15.844 1 98.31 90 LEU A C 1
ATOM 734 O O . LEU A 1 90 ? 17.656 -11.633 -16.25 1 98.31 90 LEU A O 1
ATOM 738 N N . GLY A 1 91 ? 16.438 -9.797 -16.531 1 97.69 91 GLY A N 1
ATOM 739 C CA . GLY A 1 91 ? 16.984 -9.57 -17.859 1 97.69 91 GLY A CA 1
ATOM 740 C C . GLY A 1 91 ? 18.359 -8.922 -17.828 1 97.69 91 GLY A C 1
ATOM 741 O O . GLY A 1 91 ? 19.047 -8.867 -18.859 1 97.69 91 GLY A O 1
ATOM 742 N N . ARG A 1 92 ? 18.766 -8.414 -16.734 1 97.56 92 ARG A N 1
ATOM 743 C CA . ARG A 1 92 ? 20.078 -7.793 -16.594 1 97.56 92 ARG A CA 1
ATOM 744 C C . ARG A 1 92 ? 21.188 -8.828 -16.734 1 97.56 92 ARG A C 1
ATOM 746 O O . ARG A 1 92 ? 21.062 -9.953 -16.25 1 97.56 92 ARG A O 1
ATOM 753 N N . LYS A 1 93 ? 22.359 -8.352 -17.172 1 97 93 LYS A N 1
ATOM 754 C CA . LYS A 1 93 ? 23.531 -9.227 -17.328 1 97 93 LYS A CA 1
ATOM 755 C C . LYS A 1 93 ? 24.156 -9.547 -15.977 1 97 93 LYS A C 1
ATOM 757 O O . LYS A 1 93 ? 24.75 -10.609 -15.797 1 97 93 LYS A O 1
ATOM 762 N N . ASP A 1 94 ? 24.031 -8.656 -14.969 1 97.56 94 ASP A N 1
ATOM 763 C CA . ASP A 1 94 ? 24.688 -8.828 -13.68 1 97.56 94 ASP A CA 1
ATOM 764 C C . ASP A 1 94 ? 23.703 -9.312 -12.617 1 97.56 94 ASP A C 1
ATOM 766 O O . ASP A 1 94 ? 23.938 -9.148 -11.422 1 97.56 94 ASP A O 1
ATOM 770 N N . ALA A 1 95 ? 22.562 -9.844 -13.062 1 97.75 95 ALA A N 1
ATOM 771 C CA . ALA A 1 95 ? 21.562 -10.289 -12.109 1 97.75 95 ALA A CA 1
ATOM 772 C C . ALA A 1 95 ? 22.125 -11.328 -11.148 1 97.75 95 ALA A C 1
ATOM 774 O O . ALA A 1 95 ? 21.922 -11.242 -9.938 1 97.75 95 ALA A O 1
ATOM 775 N N . ILE A 1 96 ? 22.875 -12.266 -11.711 1 97.88 96 ILE A N 1
ATOM 776 C CA . ILE A 1 96 ? 23.438 -13.336 -10.898 1 97.88 96 ILE A CA 1
ATOM 777 C C . ILE A 1 96 ? 24.5 -12.758 -9.953 1 97.88 96 ILE A C 1
ATOM 779 O O . ILE A 1 96 ? 24.578 -13.148 -8.781 1 97.88 96 ILE A O 1
ATOM 783 N N . GLU A 1 97 ? 25.328 -11.883 -10.453 1 97.62 97 GLU A N 1
ATOM 784 C CA . GLU A 1 97 ? 26.344 -11.234 -9.625 1 97.62 97 GLU A CA 1
ATOM 785 C C . GLU A 1 97 ? 25.703 -10.461 -8.477 1 97.62 97 GLU A C 1
ATOM 787 O O . GLU A 1 97 ? 26.219 -10.453 -7.359 1 97.62 97 GLU A O 1
ATOM 792 N N . ILE A 1 98 ? 24.594 -9.875 -8.727 1 96.69 98 ILE A N 1
ATOM 793 C CA . ILE A 1 98 ? 23.922 -9.008 -7.758 1 96.69 98 ILE A CA 1
ATOM 794 C C . ILE A 1 98 ? 23.188 -9.852 -6.719 1 96.69 98 ILE A C 1
ATOM 796 O O . ILE A 1 98 ? 23.312 -9.617 -5.516 1 96.69 98 ILE A O 1
ATOM 800 N N . ALA A 1 99 ? 22.453 -10.859 -7.117 1 96.38 99 ALA A N 1
ATOM 801 C CA . ALA A 1 99 ? 21.5 -11.523 -6.211 1 96.38 99 ALA A CA 1
ATOM 802 C C . ALA A 1 99 ? 21.984 -12.922 -5.848 1 96.38 99 ALA A C 1
ATOM 804 O O . ALA A 1 99 ? 21.547 -13.508 -4.855 1 96.38 99 ALA A O 1
ATOM 805 N N . GLY A 1 100 ? 22.891 -13.531 -6.668 1 96.88 100 GLY A N 1
ATOM 806 C CA . GLY A 1 100 ? 23.328 -14.898 -6.473 1 96.88 100 GLY A CA 1
ATOM 807 C C . GLY A 1 100 ? 22.5 -15.906 -7.262 1 96.88 100 GLY A C 1
ATOM 808 O O . GLY A 1 100 ? 21.312 -15.703 -7.484 1 96.88 100 GLY A O 1
ATOM 809 N N . GLU A 1 101 ? 23.094 -16.984 -7.594 1 97.5 101 GLU A N 1
ATOM 810 C CA . GLU A 1 101 ? 22.5 -18 -8.477 1 97.5 101 GLU A CA 1
ATOM 811 C C . GLU A 1 101 ? 21.234 -18.594 -7.883 1 97.5 101 GLU A C 1
ATOM 813 O O . GLU A 1 101 ? 20.234 -18.766 -8.578 1 97.5 101 GLU A O 1
ATOM 818 N N . ASN A 1 102 ? 21.219 -18.875 -6.609 1 98 102 ASN A N 1
ATOM 819 C CA . ASN A 1 102 ? 20.062 -19.5 -5.984 1 98 102 ASN A CA 1
ATOM 820 C C . ASN A 1 102 ? 18.875 -18.547 -5.945 1 98 102 ASN A C 1
ATOM 822 O O . ASN A 1 102 ? 17.734 -18.953 -6.215 1 98 102 ASN A O 1
ATOM 826 N N . GLN A 1 103 ? 19.141 -17.312 -5.641 1 98.19 103 GLN A N 1
ATOM 827 C CA . GLN A 1 103 ? 18.062 -16.328 -5.633 1 98.19 103 GLN A CA 1
ATOM 828 C C . GLN A 1 103 ? 17.469 -16.156 -7.027 1 98.19 103 GLN A C 1
ATOM 830 O O . GLN A 1 103 ? 16.25 -16.109 -7.184 1 98.19 103 GLN A O 1
ATOM 835 N N . VAL A 1 104 ? 18.328 -16.109 -7.984 1 98.38 104 VAL A N 1
ATOM 836 C CA . VAL A 1 104 ? 17.875 -15.898 -9.352 1 98.38 104 VAL A CA 1
ATOM 837 C C . VAL A 1 104 ? 17.016 -17.078 -9.805 1 98.38 104 VAL A C 1
ATOM 839 O O . VAL A 1 104 ? 15.992 -16.906 -10.461 1 98.38 104 VAL A O 1
ATOM 842 N N . ALA A 1 105 ? 17.406 -18.203 -9.453 1 98.62 105 ALA A N 1
ATOM 843 C CA . ALA A 1 105 ? 16.609 -19.391 -9.797 1 98.62 105 ALA A CA 1
ATOM 844 C C . ALA A 1 105 ? 15.211 -19.312 -9.203 1 98.62 105 ALA A C 1
ATOM 846 O O . ALA A 1 105 ? 14.227 -19.609 -9.875 1 98.62 105 ALA A O 1
ATOM 847 N N . LEU A 1 106 ? 15.141 -18.906 -7.988 1 98.69 106 LEU A N 1
ATOM 848 C CA . LEU A 1 106 ? 13.844 -18.781 -7.324 1 98.69 106 LEU A CA 1
ATOM 849 C C . LEU A 1 106 ? 13.039 -17.625 -7.918 1 98.69 106 LEU A C 1
ATOM 851 O O . LEU A 1 106 ? 11.812 -17.703 -8.016 1 98.69 106 LEU A O 1
ATOM 855 N N . MET A 1 107 ? 13.727 -16.625 -8.336 1 98.75 107 MET A N 1
ATOM 856 C CA . MET A 1 107 ? 13.062 -15.492 -8.977 1 98.75 107 MET A CA 1
ATOM 857 C C . MET A 1 107 ? 12.422 -15.906 -10.289 1 98.75 107 MET A C 1
ATOM 859 O O . MET A 1 107 ? 11.359 -15.398 -10.656 1 98.75 107 MET A O 1
ATOM 863 N N . GLU A 1 108 ? 13.062 -16.797 -10.953 1 98.75 108 GLU A N 1
ATOM 864 C CA . GLU A 1 108 ? 12.477 -17.312 -12.188 1 98.75 108 GLU A CA 1
ATOM 865 C C . GLU A 1 108 ? 11.18 -18.062 -11.914 1 98.75 108 GLU A C 1
ATOM 867 O O . GLU A 1 108 ? 10.203 -17.922 -12.648 1 98.75 108 GLU A O 1
ATOM 872 N N . VAL A 1 109 ? 11.18 -18.812 -10.883 1 98.88 109 VAL A N 1
ATOM 873 C CA . VAL A 1 109 ? 9.977 -19.516 -10.477 1 98.88 109 VAL A CA 1
ATOM 874 C C . VAL A 1 109 ? 8.883 -18.516 -10.109 1 98.88 109 VAL A C 1
ATOM 876 O O . VAL A 1 109 ? 7.738 -18.641 -10.547 1 98.88 109 VAL A O 1
ATOM 879 N N . GLN A 1 110 ? 9.289 -17.562 -9.359 1 98.81 110 GLN A N 1
ATOM 880 C CA . GLN A 1 110 ? 8.367 -16.531 -8.914 1 98.81 110 GLN A CA 1
ATOM 881 C C . GLN A 1 110 ? 7.754 -15.789 -10.102 1 98.81 110 GLN A C 1
ATOM 883 O O . GLN A 1 110 ? 6.559 -15.484 -10.102 1 98.81 110 GLN A O 1
ATOM 888 N N . LYS A 1 111 ? 8.555 -15.484 -11 1 98.81 111 LYS A N 1
ATOM 889 C CA . LYS A 1 111 ? 8.109 -14.797 -12.211 1 98.81 111 LYS A CA 1
ATOM 890 C C . LYS A 1 111 ? 6.969 -15.562 -12.891 1 98.81 111 LYS A C 1
ATOM 892 O O . LYS A 1 111 ? 5.949 -14.969 -13.25 1 98.81 111 LYS A O 1
ATOM 897 N N . VAL A 1 112 ? 7.121 -16.812 -13.016 1 98.81 112 VAL A N 1
ATOM 898 C CA . VAL A 1 112 ? 6.121 -17.641 -13.672 1 98.81 112 VAL A CA 1
ATOM 899 C C . VAL A 1 112 ? 4.844 -17.672 -12.836 1 98.81 112 VAL A C 1
ATOM 901 O O . VAL A 1 112 ? 3.742 -17.531 -13.375 1 98.81 112 VAL A O 1
ATOM 904 N N . GLN A 1 113 ? 4.977 -17.875 -11.57 1 98.88 113 GLN A N 1
ATOM 905 C CA . GLN A 1 113 ? 3.83 -17.906 -10.672 1 98.88 113 GLN A CA 1
ATOM 906 C C . GLN A 1 113 ? 3.061 -16.594 -10.711 1 98.88 113 GLN A C 1
ATOM 908 O O . GLN A 1 113 ? 1.828 -16.594 -10.727 1 98.88 113 GLN A O 1
ATOM 913 N N . MET A 1 114 ? 3.771 -15.492 -10.727 1 98.88 114 MET A N 1
ATOM 914 C CA . MET A 1 114 ? 3.148 -14.18 -10.82 1 98.88 114 MET A CA 1
ATOM 915 C C . MET A 1 114 ? 2.385 -14.031 -12.141 1 98.88 114 MET A C 1
ATOM 917 O O . MET A 1 114 ? 1.282 -13.484 -12.164 1 98.88 114 MET A O 1
ATOM 921 N N . HIS A 1 115 ? 2.996 -14.492 -13.164 1 98.81 115 HIS A N 1
ATOM 922 C CA . HIS A 1 115 ? 2.369 -14.398 -14.477 1 98.81 115 HIS A CA 1
ATOM 923 C C . HIS A 1 115 ? 1.05 -15.156 -14.508 1 98.81 115 HIS A C 1
ATOM 925 O O . HIS A 1 115 ? 0.039 -14.641 -14.992 1 98.81 115 HIS A O 1
ATOM 931 N N . ASP A 1 116 ? 1.082 -16.344 -14.039 1 98.81 116 ASP A N 1
ATOM 932 C CA . ASP A 1 116 ? -0.139 -17.141 -14 1 98.81 116 ASP A CA 1
ATOM 933 C C . ASP A 1 116 ? -1.218 -16.453 -13.164 1 98.81 116 ASP A C 1
ATOM 935 O O . ASP A 1 116 ? -2.385 -16.406 -13.555 1 98.81 116 ASP A O 1
ATOM 939 N N . TYR A 1 117 ? -0.805 -15.969 -12.039 1 98.81 117 TYR A N 1
ATOM 940 C CA . TYR A 1 117 ? -1.692 -15.234 -11.148 1 98.81 117 TYR A CA 1
ATOM 941 C C . TYR A 1 117 ? -2.287 -14.016 -11.852 1 98.81 117 TYR A C 1
ATOM 943 O O . TYR A 1 117 ? -3.49 -13.766 -11.75 1 98.81 117 TYR A O 1
ATOM 951 N N . ILE A 1 118 ? -1.538 -13.297 -12.609 1 98.81 118 ILE A N 1
ATOM 952 C CA . ILE A 1 118 ? -1.976 -12.117 -13.359 1 98.81 118 ILE A CA 1
ATOM 953 C C . ILE A 1 118 ? -3.051 -12.523 -14.367 1 98.81 118 ILE A C 1
ATOM 955 O O . ILE A 1 118 ? -4.082 -11.852 -14.484 1 98.81 118 ILE A O 1
ATOM 959 N N . LEU A 1 119 ? -2.846 -13.586 -15.078 1 98.75 119 LEU A N 1
ATOM 960 C CA . LEU A 1 119 ? -3.795 -14.039 -16.094 1 98.75 119 LEU A CA 1
ATOM 961 C C . LEU A 1 119 ? -5.133 -14.406 -15.453 1 98.75 119 LEU A C 1
ATOM 963 O O . LEU A 1 119 ? -6.191 -14.109 -16 1 98.75 119 LEU A O 1
ATOM 967 N N . THR A 1 120 ? -5.035 -15.039 -14.344 1 98.88 120 THR A N 1
ATOM 968 C CA . THR A 1 120 ? -6.258 -15.414 -13.648 1 98.88 120 THR A CA 1
ATOM 969 C C . THR A 1 120 ? -7.035 -14.172 -13.219 1 98.88 120 THR A C 1
ATOM 971 O O . THR A 1 120 ? -8.258 -14.109 -13.391 1 98.88 120 THR A O 1
ATOM 974 N N . LEU A 1 121 ? -6.344 -13.188 -12.641 1 98.75 121 LEU A N 1
ATOM 975 C CA . LEU A 1 121 ? -6.988 -11.938 -12.258 1 98.75 121 LEU A CA 1
ATOM 976 C C . LEU A 1 121 ? -7.629 -11.258 -13.461 1 98.75 121 LEU A C 1
ATOM 978 O O . LEU A 1 121 ? -8.734 -10.727 -13.367 1 98.75 121 LEU A O 1
ATOM 982 N N . LYS A 1 122 ? -6.922 -11.266 -14.547 1 98.5 122 LYS A N 1
ATOM 983 C CA . LYS A 1 122 ? -7.453 -10.672 -15.773 1 98.5 122 LYS A CA 1
ATOM 984 C C . LYS A 1 122 ? -8.758 -11.344 -16.188 1 98.5 122 LYS A C 1
ATOM 986 O O . LYS A 1 122 ? -9.719 -10.664 -16.562 1 98.5 122 LYS A O 1
ATOM 991 N N . GLU A 1 123 ? -8.766 -12.594 -16.141 1 98.56 123 GLU A N 1
AT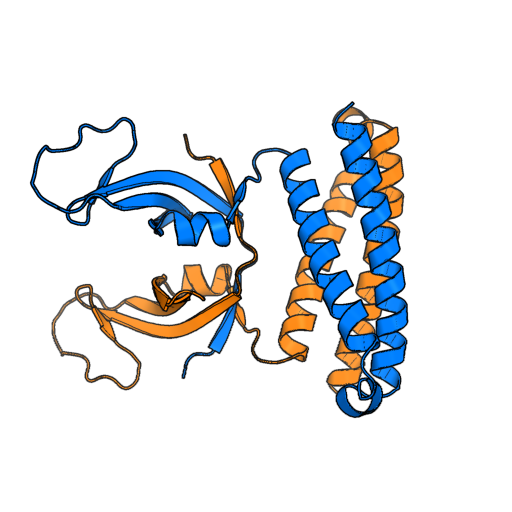OM 992 C CA . GLU A 1 123 ? -9.977 -13.328 -16.484 1 98.56 123 GLU A CA 1
ATOM 993 C C . GLU A 1 123 ? -11.117 -12.992 -15.539 1 98.56 123 GLU A C 1
ATOM 995 O O . GLU A 1 123 ? -12.266 -12.852 -15.969 1 98.56 123 GLU A O 1
ATOM 1000 N N . ARG A 1 124 ? -10.797 -12.906 -14.305 1 98.5 124 ARG A N 1
ATOM 1001 C CA . ARG A 1 124 ? -11.812 -12.555 -13.328 1 98.5 124 ARG A CA 1
ATOM 1002 C C . ARG A 1 124 ? -12.391 -11.172 -13.602 1 98.5 124 ARG A C 1
ATOM 1004 O O . ARG A 1 124 ? -13.602 -10.961 -13.516 1 98.5 124 ARG A O 1
ATOM 1011 N N . ILE A 1 125 ? -11.547 -10.258 -13.883 1 98.25 125 ILE A N 1
ATOM 1012 C CA . ILE A 1 125 ? -11.961 -8.898 -14.188 1 98.25 125 ILE A CA 1
ATOM 1013 C C . ILE A 1 125 ? -12.859 -8.891 -15.422 1 98.25 125 ILE A C 1
ATOM 1015 O O . ILE A 1 125 ? -13.906 -8.242 -15.438 1 98.25 125 ILE A O 1
ATOM 1019 N N . ASP A 1 126 ? -12.469 -9.656 -16.406 1 97.62 126 ASP A N 1
ATOM 1020 C CA . ASP A 1 126 ? -13.25 -9.734 -17.641 1 97.62 126 ASP A CA 1
ATOM 1021 C C . ASP A 1 126 ? -14.633 -10.32 -17.375 1 97.62 126 ASP A C 1
ATOM 1023 O O . ASP A 1 126 ? -15.625 -9.875 -17.953 1 97.62 126 ASP A O 1
ATOM 1027 N N . LEU A 1 127 ? -14.727 -11.273 -16.547 1 96.44 127 LEU A N 1
ATOM 1028 C CA . LEU A 1 127 ? -15.992 -11.922 -16.188 1 96.44 127 LEU A CA 1
ATOM 1029 C C . LEU A 1 127 ? -16.891 -10.953 -15.43 1 96.44 127 LEU A C 1
ATOM 1031 O O . LEU A 1 127 ? -18.109 -11 -15.578 1 96.44 127 LEU A O 1
ATOM 1035 N N . MET A 1 128 ? -16.359 -10.094 -14.656 1 94.81 128 MET A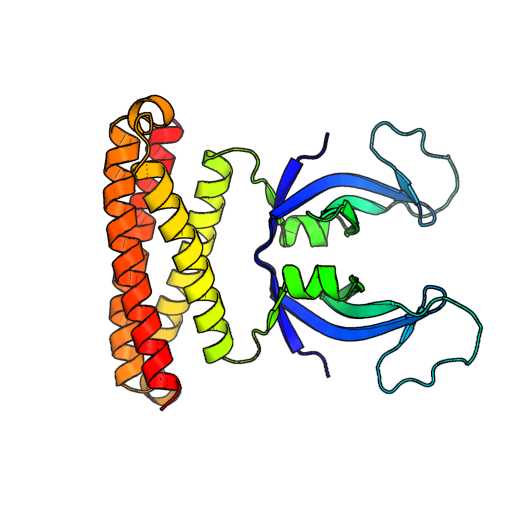 N 1
ATOM 1036 C CA . MET A 1 128 ? -17.141 -9.18 -13.82 1 94.81 128 MET A CA 1
ATOM 1037 C C . MET A 1 128 ? -17.656 -8.008 -14.648 1 94.81 128 MET A C 1
ATOM 1039 O O . MET A 1 128 ? -18.688 -7.406 -14.305 1 94.81 128 MET A O 1
ATOM 1043 N N . LYS A 1 129 ? -17.031 -7.648 -15.656 1 90.81 129 LYS A N 1
ATOM 1044 C CA . LYS A 1 129 ? -17.453 -6.547 -16.516 1 90.81 129 LYS A CA 1
ATOM 1045 C C . LYS A 1 129 ? -18.609 -6.961 -17.422 1 90.81 129 LYS A C 1
ATOM 1047 O O . LYS A 1 129 ? -19.25 -6.113 -18.047 1 90.81 129 LYS A O 1
ATOM 1052 N N . LYS A 1 130 ? -18.875 -8.234 -17.594 1 80.81 130 LYS A N 1
ATOM 1053 C CA . LYS A 1 130 ? -20 -8.703 -18.391 1 80.81 130 LYS A CA 1
ATOM 1054 C C . LYS A 1 130 ? -21.312 -8.625 -17.594 1 80.81 130 LYS A C 1
ATOM 1056 O O . LYS A 1 130 ? -21.297 -8.727 -16.375 1 80.81 130 LYS A O 1
ATOM 1061 N N . MET B 1 1 ? -19.625 12.219 0.134 1 78.44 1 MET B N 1
ATOM 1062 C CA . MET B 1 1 ? -19.484 11 0.933 1 78.44 1 MET B CA 1
ATOM 1063 C C . MET B 1 1 ? -18.078 10.43 0.802 1 78.44 1 MET B C 1
ATOM 1065 O O . MET B 1 1 ? -17.375 10.695 -0.184 1 78.44 1 MET B O 1
ATOM 1069 N N . MET B 1 2 ? -17.625 9.859 1.861 1 88.12 2 MET B N 1
ATOM 1070 C CA . MET B 1 2 ? -16.25 9.344 1.818 1 88.12 2 MET B CA 1
ATOM 1071 C C . MET B 1 2 ? -16.188 8.031 1.044 1 88.12 2 MET B C 1
ATOM 1073 O O . MET B 1 2 ? -17.109 7.207 1.136 1 88.12 2 MET B O 1
ATOM 1077 N N . LYS B 1 3 ? -15.172 7.973 0.104 1 90.06 3 LYS B N 1
ATOM 1078 C CA . LYS B 1 3 ? -14.906 6.734 -0.621 1 90.06 3 LYS B CA 1
ATOM 1079 C C . LYS B 1 3 ? -13.719 5.988 -0.022 1 90.06 3 LYS B C 1
ATOM 1081 O O . LYS B 1 3 ? -12.891 6.582 0.676 1 90.06 3 LYS B O 1
ATOM 1086 N N . LYS B 1 4 ? -13.672 4.715 -0.223 1 91.19 4 LYS B N 1
ATOM 1087 C CA . LYS B 1 4 ? -12.539 3.9 0.214 1 91.19 4 LYS B CA 1
ATOM 1088 C C . LYS B 1 4 ? -11.422 3.898 -0.828 1 91.19 4 LYS B C 1
ATOM 1090 O O . LYS B 1 4 ? -11.695 3.826 -2.029 1 91.19 4 LYS B O 1
ATOM 1095 N N . TYR B 1 5 ? -10.234 4.094 -0.321 1 90.12 5 TYR B N 1
ATOM 1096 C CA . TYR B 1 5 ? -9.039 4.078 -1.164 1 90.12 5 TYR B CA 1
ATOM 1097 C C . TYR B 1 5 ? -7.98 3.145 -0.593 1 90.12 5 TYR B C 1
ATOM 1099 O O . TYR B 1 5 ? -7.922 2.93 0.62 1 90.12 5 TYR B O 1
ATOM 1107 N N . ILE B 1 6 ? -7.195 2.551 -1.461 1 86.56 6 ILE B N 1
ATOM 1108 C CA . ILE B 1 6 ? -6.008 1.806 -1.062 1 86.56 6 ILE B CA 1
ATOM 1109 C C . ILE B 1 6 ? -4.758 2.512 -1.579 1 86.56 6 ILE B C 1
ATOM 1111 O O . ILE B 1 6 ? -4.699 2.914 -2.744 1 86.56 6 ILE B O 1
ATOM 1115 N N . GLY B 1 7 ? -3.924 2.756 -0.696 1 80.31 7 GLY B N 1
ATOM 1116 C CA . GLY B 1 7 ? -2.639 3.348 -1.031 1 80.31 7 GLY B CA 1
ATOM 1117 C C . GLY B 1 7 ? -1.522 2.326 -1.146 1 80.31 7 GLY B C 1
ATOM 1118 O O . GLY B 1 7 ? -1.53 1.31 -0.45 1 80.31 7 GLY B O 1
ATOM 1119 N N . THR B 1 8 ? -0.603 2.301 -2.195 1 69.94 8 THR B N 1
ATOM 1120 C CA . THR B 1 8 ? 0.564 1.443 -2.367 1 69.94 8 THR B CA 1
ATOM 1121 C C . THR B 1 8 ? 1.851 2.264 -2.326 1 69.94 8 THR B C 1
ATOM 1123 O O . THR B 1 8 ? 2.816 1.95 -3.023 1 69.94 8 THR B O 1
ATOM 1126 N N . LYS B 1 9 ? 2.045 3.293 -1.37 1 71.12 9 LYS B N 1
ATOM 1127 C CA . LYS B 1 9 ? 3.041 4.344 -1.565 1 71.12 9 LYS B CA 1
ATOM 1128 C C . LYS B 1 9 ? 4.34 4.012 -0.836 1 71.12 9 LYS B C 1
ATOM 1130 O O . LYS B 1 9 ? 4.316 3.588 0.322 1 71.12 9 LYS B O 1
ATOM 1135 N N . LEU B 1 10 ? 5.367 4.18 -1.532 1 76.38 10 LEU B N 1
ATOM 1136 C CA . LEU B 1 10 ? 6.691 4.316 -0.936 1 76.38 10 LEU B CA 1
ATOM 1137 C C . LEU B 1 10 ? 6.902 5.727 -0.393 1 76.38 10 LEU B C 1
ATOM 1139 O O . LEU B 1 10 ? 6.656 6.707 -1.096 1 76.38 10 LEU B O 1
ATOM 1143 N N . VAL B 1 11 ? 7.191 5.906 0.904 1 84.06 11 VAL B N 1
ATOM 1144 C CA . VAL B 1 11 ? 7.516 7.199 1.496 1 84.06 11 VAL B CA 1
ATOM 1145 C C . VAL B 1 11 ? 8.836 7.109 2.252 1 84.06 11 VAL B C 1
ATOM 1147 O O . VAL B 1 11 ? 9.344 6.012 2.504 1 84.06 11 VAL B O 1
ATOM 1150 N N . GLN B 1 12 ? 9.398 8.312 2.453 1 89.94 12 GLN B N 1
ATOM 1151 C CA . GLN B 1 12 ? 10.469 8.438 3.443 1 89.94 12 GLN B CA 1
ATOM 1152 C C . GLN B 1 12 ? 9.938 8.992 4.762 1 89.94 12 GLN B C 1
ATOM 1154 O O . GLN B 1 12 ? 9.094 9.891 4.766 1 89.94 12 GLN B O 1
ATOM 1159 N N . ALA B 1 13 ? 10.391 8.414 5.836 1 92.06 13 ALA B N 1
ATOM 1160 C CA . ALA B 1 13 ? 9.898 8.898 7.121 1 92.06 13 ALA B CA 1
ATOM 1161 C C . ALA B 1 13 ? 10.953 8.734 8.211 1 92.06 13 ALA B C 1
ATOM 1163 O O . ALA B 1 13 ? 11.867 7.914 8.078 1 92.06 13 ALA B O 1
ATOM 1164 N N . THR B 1 14 ? 10.914 9.578 9.227 1 92.81 14 THR B N 1
ATOM 1165 C CA . THR B 1 14 ? 11.766 9.492 10.406 1 92.81 14 THR B CA 1
ATOM 1166 C C . THR B 1 14 ? 10.977 9.82 11.672 1 92.81 14 THR B C 1
ATOM 1168 O O . THR B 1 14 ? 10.125 10.711 11.664 1 92.81 14 THR B O 1
ATOM 1171 N N . PRO B 1 15 ? 11.242 9.016 12.727 1 93.75 15 PRO B N 1
ATOM 1172 C CA . PRO B 1 15 ? 10.602 9.398 13.984 1 93.75 15 PRO B CA 1
ATOM 1173 C C . PRO B 1 15 ? 10.82 10.867 14.336 1 93.75 15 PRO B C 1
ATOM 1175 O O . PRO B 1 15 ? 11.906 11.406 14.102 1 93.75 15 PRO B O 1
ATOM 1178 N N . ALA B 1 16 ? 9.867 11.469 14.883 1 93.44 16 ALA B N 1
ATOM 1179 C CA . ALA B 1 16 ? 9.891 12.883 15.266 1 93.44 16 ALA B CA 1
ATOM 1180 C C . ALA B 1 16 ? 8.852 13.172 16.344 1 93.44 16 ALA B C 1
ATOM 1182 O O . ALA B 1 16 ? 8.07 12.289 16.719 1 93.44 16 ALA B O 1
ATOM 1183 N N . ILE B 1 17 ? 8.953 14.266 16.891 1 92.94 17 ILE B N 1
ATOM 1184 C CA . ILE B 1 17 ? 7.93 14.703 17.828 1 92.94 17 ILE B CA 1
ATOM 1185 C C . ILE B 1 17 ? 7.266 15.984 17.312 1 92.94 17 ILE B C 1
ATOM 1187 O O . ILE B 1 17 ? 7.906 16.781 16.625 1 92.94 17 ILE B O 1
ATOM 1191 N N . ARG B 1 18 ? 6.027 16.109 17.453 1 92.75 18 ARG B N 1
ATOM 1192 C CA . ARG B 1 18 ? 5.309 17.359 17.188 1 92.75 18 ARG B CA 1
ATOM 1193 C C . ARG B 1 18 ? 4.93 18.062 18.484 1 92.75 18 ARG B C 1
ATOM 1195 O O . ARG B 1 18 ? 4.316 17.453 19.375 1 92.75 18 ARG B O 1
ATOM 1202 N N . LYS B 1 19 ? 5.367 19.297 18.656 1 91.44 19 LYS B N 1
ATOM 1203 C CA . LYS B 1 19 ? 5.09 20.141 19.812 1 91.44 19 LYS B CA 1
ATOM 1204 C C . LYS B 1 19 ? 4.66 21.547 19.375 1 91.44 19 LYS B C 1
ATOM 1206 O O . LYS B 1 19 ? 5.371 22.219 18.625 1 91.44 19 LYS B O 1
ATOM 1211 N N . GLY B 1 20 ? 3.422 21.984 19.828 1 88.69 20 GLY B N 1
ATOM 1212 C CA . GLY B 1 20 ? 2.914 23.281 19.453 1 88.69 20 GLY B CA 1
ATOM 1213 C C . GLY B 1 20 ? 2.736 23.453 17.953 1 88.69 20 GLY B C 1
ATOM 1214 O O . GLY B 1 20 ? 3.053 24.516 17.406 1 88.69 20 GLY B O 1
ATOM 1215 N N . GLY B 1 21 ? 2.465 22.359 17.203 1 87.31 21 GLY B N 1
ATOM 1216 C CA . GLY B 1 21 ? 2.199 22.406 15.781 1 87.31 21 GLY B CA 1
ATOM 1217 C C . GLY B 1 21 ? 3.453 22.281 14.938 1 87.31 21 GLY B C 1
ATOM 1218 O O . GLY B 1 21 ? 3.375 22.188 13.711 1 87.31 21 GLY B O 1
ATOM 1219 N N . LYS B 1 22 ? 4.57 22.297 15.656 1 91.75 22 LYS B N 1
ATOM 1220 C CA . LYS B 1 22 ? 5.828 22.203 14.922 1 91.75 22 LYS B CA 1
ATOM 1221 C C . LYS B 1 22 ? 6.449 20.812 15.07 1 91.75 22 LYS B C 1
ATOM 1223 O O . LYS B 1 22 ? 6.352 20.203 16.125 1 91.75 22 LYS B O 1
ATOM 1228 N N . ILE B 1 23 ? 7.074 20.359 13.969 1 92.56 23 ILE B N 1
ATOM 1229 C CA . ILE B 1 23 ? 7.719 19.047 13.945 1 92.56 23 ILE B CA 1
ATOM 1230 C C . ILE B 1 23 ? 9.195 19.203 14.289 1 92.56 23 ILE B C 1
ATOM 1232 O O . ILE B 1 23 ? 9.898 20.031 13.711 1 92.56 23 ILE B O 1
ATOM 1236 N N . TYR B 1 24 ? 9.664 18.453 15.25 1 93.38 24 TYR B N 1
ATOM 1237 C CA . TYR B 1 24 ? 11.062 18.438 15.656 1 93.38 24 TYR B CA 1
ATOM 1238 C C . TYR B 1 24 ? 11.664 17.047 15.484 1 93.38 24 TYR B C 1
ATOM 1240 O O . TYR B 1 24 ? 11.07 16.047 15.906 1 93.38 24 TYR B O 1
ATOM 1248 N N . LEU B 1 25 ? 12.789 17.047 14.883 1 92.31 25 LEU B N 1
ATOM 1249 C CA . LEU B 1 25 ? 13.531 15.797 14.766 1 92.31 25 LEU B CA 1
ATOM 1250 C C . LEU B 1 25 ? 14.289 15.492 16.047 1 92.31 25 LEU B C 1
ATOM 1252 O O . LEU B 1 25 ? 14.492 16.391 16.875 1 92.31 25 LEU B O 1
ATOM 1256 N N . PRO B 1 26 ? 14.672 14.242 16.219 1 86.5 26 PRO B N 1
ATOM 1257 C CA . PRO B 1 26 ? 15.359 13.875 17.453 1 86.5 26 PRO B CA 1
ATOM 1258 C C . PRO B 1 26 ? 16.609 14.711 17.719 1 86.5 26 PRO B C 1
ATOM 1260 O O . PRO B 1 26 ? 17 14.93 18.859 1 86.5 26 PRO B O 1
ATOM 1263 N N . THR B 1 27 ? 17.156 15.266 16.797 1 90.06 27 THR B N 1
ATOM 1264 C CA . THR B 1 27 ? 18.406 16 16.953 1 90.06 27 THR B CA 1
ATOM 1265 C C . THR B 1 27 ? 18.141 17.484 17.188 1 90.06 27 THR B C 1
ATOM 1267 O O . THR B 1 27 ? 19.078 18.25 17.453 1 90.06 27 THR B O 1
ATOM 1270 N N . ASP B 1 28 ? 16.984 17.859 17.031 1 91.94 28 ASP B N 1
ATOM 1271 C CA . ASP B 1 28 ? 16.625 19.281 17.188 1 91.94 28 ASP B CA 1
ATOM 1272 C C . ASP B 1 28 ? 16.578 19.688 18.656 1 91.94 28 ASP B C 1
ATOM 1274 O O . ASP B 1 28 ? 16.328 18.844 19.531 1 91.94 28 ASP B O 1
ATOM 1278 N N . ALA B 1 29 ? 16.844 21 19 1 92 29 ALA B N 1
ATOM 1279 C CA . ALA B 1 29 ? 16.562 21.547 20.312 1 92 29 ALA B CA 1
ATOM 1280 C C . ALA B 1 29 ? 15.055 21.734 20.516 1 92 29 ALA B C 1
ATOM 1282 O O . ALA B 1 29 ? 14.406 22.453 19.734 1 92 29 ALA B O 1
ATOM 1283 N N . ILE B 1 30 ? 14.531 21.062 21.453 1 88.56 30 ILE B N 1
ATOM 1284 C CA . ILE B 1 30 ? 13.102 21.125 21.703 1 88.56 30 ILE B CA 1
ATOM 1285 C C . ILE B 1 30 ? 12.812 22.156 22.797 1 88.56 30 ILE B C 1
ATOM 1287 O O . ILE B 1 30 ? 13.336 22.062 23.906 1 88.56 30 ILE B O 1
ATOM 1291 N N . PRO B 1 31 ? 12.016 23.062 22.562 1 90.62 31 PRO B N 1
ATOM 1292 C CA . PRO B 1 31 ? 11.695 24.094 23.562 1 90.62 31 PRO B CA 1
ATOM 1293 C C . PRO B 1 31 ? 11.023 23.516 24.797 1 90.62 31 PRO B C 1
ATOM 1295 O O . PRO B 1 31 ? 10.281 22.531 24.719 1 90.62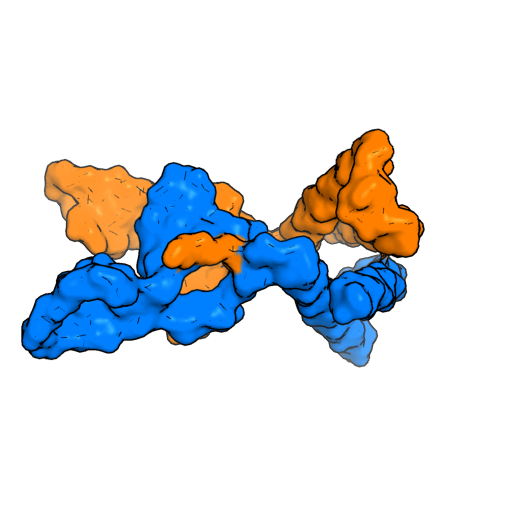 31 PRO B O 1
ATOM 1298 N N . LYS B 1 32 ? 11.242 24.016 26.031 1 87.81 32 LYS B N 1
ATOM 1299 C CA . LYS B 1 32 ? 10.727 23.531 27.297 1 87.81 32 LYS B CA 1
ATOM 1300 C C . LYS B 1 32 ? 9.352 24.109 27.609 1 87.81 32 LYS B C 1
ATOM 1302 O O . LYS B 1 32 ? 8.852 24 28.734 1 87.81 32 LYS B O 1
ATOM 1307 N N . THR B 1 33 ? 8.602 24.422 26.578 1 88.12 33 THR B N 1
ATOM 1308 C CA . THR B 1 33 ? 7.273 24.984 26.766 1 88.12 33 THR B CA 1
ATOM 1309 C C . THR B 1 33 ? 6.273 23.922 27.188 1 88.12 33 THR B C 1
ATOM 1311 O O . THR B 1 33 ? 6.52 22.719 27 1 88.12 33 THR B O 1
ATOM 1314 N N . MET B 1 34 ? 5.02 24.109 27.875 1 89.19 34 MET B N 1
ATOM 1315 C CA . MET B 1 34 ? 4.027 23.219 28.453 1 89.19 34 MET B CA 1
ATOM 1316 C C . MET B 1 34 ? 3.148 22.594 27.359 1 89.19 34 MET B C 1
ATOM 1318 O O . MET B 1 34 ? 2.307 21.75 27.656 1 89.19 34 MET B O 1
ATOM 1322 N N . GLU B 1 35 ? 3.371 22.656 26.156 1 89.25 35 GLU B N 1
ATOM 1323 C CA . GLU B 1 35 ? 2.523 22.125 25.094 1 89.25 35 GLU B CA 1
ATOM 1324 C C . GLU B 1 35 ? 2.615 20.594 25.031 1 89.25 35 GLU B C 1
ATOM 1326 O O . GLU B 1 35 ? 3.621 20.016 25.438 1 89.25 35 GLU B O 1
ATOM 1331 N N . PRO B 1 36 ? 1.476 20.016 24.547 1 90.25 36 PRO B N 1
ATOM 1332 C CA . PRO B 1 36 ? 1.518 18.562 24.406 1 90.25 36 PRO B CA 1
ATOM 1333 C C . PRO B 1 36 ? 2.561 18.094 23.391 1 90.25 36 PRO B C 1
ATOM 1335 O O . PRO B 1 36 ? 2.779 18.75 22.375 1 90.25 36 PRO B O 1
ATOM 1338 N N . VAL B 1 37 ? 3.289 17.062 23.812 1 90.25 37 VAL B N 1
ATOM 1339 C CA . VAL B 1 37 ? 4.258 16.391 22.953 1 90.25 37 VAL B CA 1
ATOM 1340 C C . VAL B 1 37 ? 3.637 15.133 22.344 1 90.25 37 VAL B C 1
ATOM 1342 O O . VAL B 1 37 ? 3.102 14.297 23.078 1 90.25 37 VAL B O 1
ATOM 1345 N N . GLU B 1 38 ? 3.607 15.07 20.984 1 92.25 38 GLU B N 1
ATOM 1346 C CA . GLU B 1 38 ? 3.104 13.883 20.297 1 92.25 38 GLU B CA 1
ATOM 1347 C C . GLU B 1 38 ? 4.223 13.172 19.547 1 92.25 38 GLU B C 1
ATOM 1349 O O . GLU B 1 38 ? 4.887 13.766 18.688 1 92.25 38 GLU B O 1
ATOM 1354 N N . GLU B 1 39 ? 4.402 11.93 19.891 1 94.69 39 GLU B N 1
ATOM 1355 C CA . GLU B 1 39 ? 5.352 11.125 19.125 1 94.69 39 GLU B CA 1
ATOM 1356 C C . GLU B 1 39 ? 4.77 10.727 17.766 1 94.69 39 GLU B C 1
ATOM 1358 O O . GLU B 1 39 ? 3.58 10.414 17.672 1 94.69 39 GLU B O 1
ATOM 1363 N N . GLY B 1 40 ? 5.621 10.828 16.781 1 95.31 40 GLY B N 1
ATOM 1364 C CA . GLY B 1 40 ? 5.191 10.43 15.461 1 95.31 40 GLY B CA 1
ATOM 1365 C C . GLY B 1 40 ? 6.32 10.422 14.445 1 95.31 40 GLY B C 1
ATOM 1366 O O . GLY B 1 40 ? 7.457 10.078 14.773 1 95.31 40 GLY B O 1
ATOM 1367 N N . TYR B 1 41 ? 5.941 10.625 13.211 1 94.19 41 TYR B N 1
ATOM 1368 C CA . TYR B 1 41 ? 6.895 10.594 12.109 1 94.19 41 TYR B CA 1
ATOM 1369 C C . TYR B 1 41 ? 6.746 11.828 11.227 1 94.19 41 TYR B C 1
ATOM 1371 O O . TYR B 1 41 ? 5.629 12.242 10.906 1 94.19 41 TYR B O 1
ATOM 1379 N N . LYS B 1 42 ? 7.852 12.391 10.922 1 93.88 42 LYS B N 1
ATOM 1380 C CA . LYS B 1 42 ? 7.891 13.242 9.734 1 93.88 42 LYS B CA 1
ATOM 1381 C C . LYS B 1 42 ? 7.926 12.406 8.461 1 93.88 42 LYS B C 1
ATOM 1383 O O . LYS B 1 42 ? 8.758 11.508 8.32 1 93.88 42 LYS B O 1
ATOM 1388 N N . VAL B 1 43 ? 6.984 12.68 7.527 1 90.44 43 VAL B N 1
ATOM 1389 C CA . VAL B 1 43 ? 6.852 11.891 6.309 1 90.44 43 VAL B CA 1
ATOM 1390 C C . VAL B 1 43 ? 7.141 12.766 5.09 1 90.44 43 VAL B C 1
ATOM 1392 O O . VAL B 1 43 ? 6.664 13.898 5.004 1 90.44 43 VAL B O 1
ATOM 1395 N N . VAL B 1 44 ? 7.969 12.266 4.215 1 89.81 44 VAL B N 1
ATOM 1396 C CA . VAL B 1 44 ? 8.289 12.961 2.973 1 89.81 44 VAL B CA 1
ATOM 1397 C C . VAL B 1 44 ? 7.91 12.086 1.78 1 89.81 44 VAL B C 1
ATOM 1399 O O . VAL B 1 44 ? 8.414 10.969 1.637 1 89.81 44 VAL B O 1
ATOM 1402 N N . TYR B 1 45 ? 7.02 12.656 0.923 1 86.88 45 TYR B N 1
ATOM 1403 C CA . TYR B 1 45 ? 6.551 11.938 -0.258 1 86.88 45 TYR B CA 1
ATOM 1404 C C . TYR B 1 45 ? 7.516 12.117 -1.424 1 86.88 45 TYR B C 1
ATOM 1406 O O . TYR B 1 45 ? 8.477 12.891 -1.331 1 86.88 45 TYR B O 1
ATOM 1414 N N . GLU B 1 46 ? 7.336 11.32 -2.461 1 82.19 46 GLU B N 1
ATOM 1415 C CA . GLU B 1 46 ? 8.25 11.289 -3.602 1 82.19 46 GLU B CA 1
ATOM 1416 C C . GLU B 1 46 ? 8.367 12.672 -4.246 1 82.19 46 GLU B C 1
ATOM 1418 O O . GLU B 1 46 ? 9.43 13.031 -4.762 1 82.19 46 GLU B O 1
ATOM 1423 N N . ASP B 1 47 ? 7.383 13.484 -4.16 1 82.94 47 ASP B N 1
ATOM 1424 C CA . ASP B 1 47 ? 7.402 14.797 -4.797 1 82.94 47 ASP B CA 1
ATOM 1425 C C . ASP B 1 47 ? 7.953 15.859 -3.854 1 82.94 47 ASP B C 1
ATOM 1427 O O . ASP B 1 47 ? 7.984 17.047 -4.195 1 82.94 47 ASP B O 1
ATOM 1431 N N . GLY B 1 48 ? 8.281 15.484 -2.668 1 86 48 GLY B N 1
ATOM 1432 C CA . GLY B 1 48 ? 8.883 16.422 -1.725 1 86 48 GLY B CA 1
ATOM 1433 C C . GLY B 1 48 ? 7.891 16.969 -0.72 1 86 48 GLY B C 1
ATOM 1434 O O . GLY B 1 48 ? 8.281 17.656 0.227 1 86 48 GLY B O 1
ATOM 1435 N N . TYR B 1 49 ? 6.602 16.656 -0.933 1 88.69 49 TYR B N 1
ATOM 1436 C CA . TYR B 1 49 ? 5.609 17.047 0.058 1 88.69 49 TYR B CA 1
ATOM 1437 C C . TYR B 1 49 ? 5.91 16.422 1.415 1 88.69 49 TYR B C 1
ATOM 1439 O O . TYR B 1 49 ? 6.285 15.258 1.497 1 88.69 49 TYR B O 1
ATOM 1447 N N . GLU B 1 50 ? 5.797 17.281 2.453 1 89.25 50 GLU B N 1
ATOM 1448 C CA . GLU B 1 50 ? 6.055 16.797 3.805 1 89.25 50 GLU B CA 1
ATOM 1449 C C . GLU B 1 50 ? 4.777 16.781 4.641 1 89.25 50 GLU B C 1
ATOM 1451 O O . GLU B 1 50 ? 3.951 17.688 4.539 1 89.25 50 GLU B O 1
ATOM 1456 N N . SER B 1 51 ? 4.676 15.766 5.465 1 88.5 51 SER B N 1
ATOM 1457 C CA . SER B 1 51 ? 3.525 15.648 6.355 1 88.5 51 SER B CA 1
ATOM 1458 C C . SER B 1 51 ? 3.926 15.047 7.695 1 88.5 51 SER B C 1
ATOM 1460 O O . SER B 1 51 ? 5.109 14.812 7.953 1 88.5 51 SER B O 1
ATOM 1462 N N . TRP B 1 52 ? 2.914 14.945 8.539 1 90.5 52 TRP B N 1
ATOM 1463 C CA . TRP B 1 52 ? 3.066 14.375 9.875 1 90.5 52 TRP B CA 1
ATOM 1464 C C . TRP B 1 52 ? 2.088 13.227 10.094 1 90.5 52 TRP B C 1
ATOM 1466 O O . TRP B 1 52 ? 0.944 13.281 9.633 1 90.5 52 TRP B O 1
ATOM 1476 N N . SER B 1 53 ? 2.588 12.227 10.773 1 88.75 53 SER B N 1
ATOM 1477 C CA . SER B 1 53 ? 1.718 11.125 11.188 1 88.75 53 SER B CA 1
ATOM 1478 C C . SER B 1 53 ? 1.979 10.734 12.633 1 88.75 53 SER B C 1
ATOM 1480 O O . SER B 1 53 ? 3.129 10.555 13.039 1 88.75 53 SER B O 1
ATOM 1482 N N . PRO B 1 54 ? 0.903 10.656 13.375 1 92.12 54 PRO B N 1
ATOM 1483 C CA . PRO B 1 54 ? 1.104 10.109 14.711 1 92.12 54 PRO B CA 1
ATOM 1484 C C . PRO B 1 54 ? 1.749 8.727 14.695 1 92.12 54 PRO B C 1
ATOM 1486 O O . PRO B 1 54 ? 1.541 7.957 13.75 1 92.12 54 PRO B O 1
ATOM 1489 N N . LYS B 1 55 ? 2.424 8.406 15.75 1 92 55 LYS B N 1
ATOM 1490 C CA . LYS B 1 55 ? 3.221 7.184 15.82 1 92 55 LYS B CA 1
ATOM 1491 C C . LYS B 1 55 ? 2.357 5.949 15.57 1 92 55 LYS B C 1
ATOM 1493 O O . LYS B 1 55 ? 2.658 5.141 14.688 1 92 55 LYS B O 1
ATOM 1498 N N . ASP B 1 56 ? 1.246 5.824 16.297 1 90.81 56 ASP B N 1
ATOM 1499 C CA . ASP B 1 56 ? 0.415 4.629 16.203 1 90.81 56 ASP B CA 1
ATOM 1500 C C . ASP B 1 56 ? -0.21 4.488 14.82 1 90.81 56 ASP B C 1
ATOM 1502 O O . ASP B 1 56 ? -0.292 3.383 14.281 1 90.81 56 ASP B O 1
ATOM 1506 N N . VAL B 1 57 ? -0.588 5.602 14.227 1 87.19 57 VAL B N 1
ATOM 1507 C CA . VAL B 1 57 ? -1.198 5.602 12.906 1 87.19 57 VAL B CA 1
ATOM 1508 C C . VAL B 1 57 ? -0.169 5.176 11.859 1 87.19 57 VAL B C 1
ATOM 1510 O O . VAL B 1 57 ? -0.443 4.305 11.031 1 87.19 57 VAL B O 1
ATOM 1513 N N . PHE B 1 58 ? 1.003 5.703 11.977 1 89.56 58 PHE B N 1
ATOM 1514 C CA . PHE B 1 58 ? 2.066 5.418 11.023 1 89.56 58 PHE B CA 1
ATOM 1515 C C . PHE B 1 58 ? 2.494 3.959 11.109 1 89.56 58 PHE B C 1
ATOM 1517 O O . PHE B 1 58 ? 2.564 3.268 10.086 1 89.56 58 PHE B O 1
ATOM 1524 N N . GLU B 1 59 ? 2.777 3.529 12.281 1 89.56 59 GLU B N 1
ATOM 1525 C CA . GLU B 1 59 ? 3.34 2.193 12.461 1 89.56 59 GLU B CA 1
ATOM 1526 C C . GLU B 1 59 ? 2.316 1.113 12.117 1 89.56 59 GLU B C 1
ATOM 1528 O O . GLU B 1 59 ? 2.686 -0.017 11.797 1 89.56 59 GLU B O 1
ATOM 1533 N N . LYS B 1 60 ? 1.035 1.475 12.148 1 86.44 60 LYS B N 1
ATOM 1534 C CA . LYS B 1 60 ? -0.01 0.546 11.727 1 86.44 60 LYS B CA 1
ATOM 1535 C C . LYS B 1 60 ? -0.122 0.494 10.203 1 86.44 60 LYS B C 1
ATOM 1537 O O . LYS B 1 60 ? -0.423 -0.556 9.633 1 86.44 60 LYS B O 1
ATOM 1542 N N . ALA B 1 61 ? 0.248 1.595 9.602 1 84.06 61 ALA B N 1
ATOM 1543 C CA . ALA B 1 61 ? -0.051 1.733 8.172 1 84.06 61 ALA B CA 1
ATOM 1544 C C . ALA B 1 61 ? 1.201 1.526 7.328 1 84.06 61 ALA B C 1
ATOM 1546 O O . ALA B 1 61 ? 1.108 1.229 6.137 1 84.06 61 ALA B O 1
ATOM 1547 N N . TYR B 1 62 ? 2.373 1.683 7.945 1 88.62 62 TYR B N 1
ATOM 1548 C CA . TYR B 1 62 ? 3.609 1.677 7.168 1 88.62 62 TYR B CA 1
ATOM 1549 C C . TYR B 1 62 ? 4.594 0.65 7.719 1 88.62 62 TYR B C 1
ATOM 1551 O O . TYR B 1 62 ? 4.664 0.434 8.93 1 88.62 62 TYR B O 1
ATOM 1559 N N . HIS B 1 63 ? 5.367 0.07 6.816 1 90.56 63 HIS B N 1
ATOM 1560 C CA . HIS B 1 63 ? 6.418 -0.888 7.141 1 90.56 63 HIS B CA 1
ATOM 1561 C C . HIS B 1 63 ? 7.758 -0.462 6.543 1 90.56 63 HIS B C 1
ATOM 1563 O O . HIS B 1 63 ? 7.809 0.035 5.418 1 90.56 63 HIS B O 1
ATOM 1569 N N . VAL B 1 64 ? 8.766 -0.713 7.352 1 90.3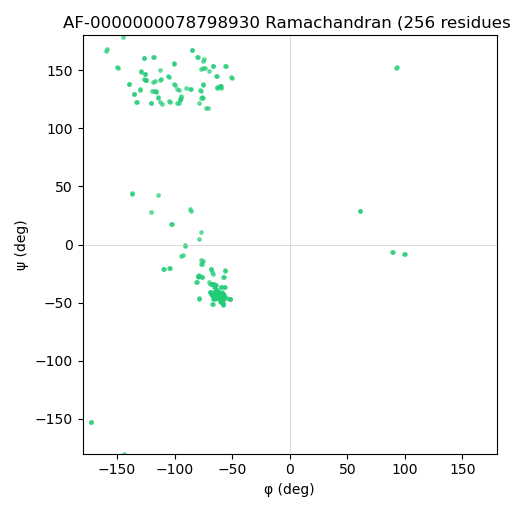1 64 VAL B N 1
ATOM 1570 C CA . VAL B 1 64 ? 10.109 -0.365 6.887 1 90.31 64 VAL B CA 1
ATOM 1571 C C . VAL B 1 64 ? 10.43 -1.135 5.609 1 90.31 64 VAL B C 1
ATOM 1573 O O . VAL B 1 64 ? 10.133 -2.328 5.508 1 90.31 64 VAL B O 1
ATOM 1576 N N . ALA B 1 65 ? 11.016 -0.469 4.605 1 93.25 65 ALA B N 1
ATOM 1577 C CA . ALA B 1 65 ? 11.352 -1.049 3.309 1 93.25 65 ALA B CA 1
ATOM 1578 C C . ALA B 1 65 ? 12.734 -0.602 2.846 1 93.25 65 ALA B C 1
ATOM 1580 O O . ALA B 1 65 ? 12.93 -0.301 1.666 1 93.25 65 ALA B O 1
ATOM 1581 N N . ASP B 1 66 ? 13.695 -0.599 3.67 1 90.81 66 ASP B N 1
ATOM 1582 C CA . ASP B 1 66 ? 15.031 -0.075 3.396 1 90.81 66 ASP B CA 1
ATOM 1583 C C . ASP B 1 66 ? 15.875 -1.094 2.635 1 90.81 66 ASP B C 1
ATOM 1585 O O . ASP B 1 66 ? 16.766 -0.721 1.874 1 90.81 66 ASP B O 1
ATOM 1589 N N . THR B 1 67 ? 15.688 -2.385 2.844 1 93.38 67 THR B N 1
ATOM 1590 C CA . THR B 1 67 ? 16.516 -3.434 2.25 1 93.38 67 THR B CA 1
ATOM 1591 C C . THR B 1 67 ? 15.664 -4.348 1.367 1 93.38 67 THR B C 1
ATOM 1593 O O . THR B 1 67 ? 14.438 -4.398 1.512 1 93.38 67 THR B O 1
ATOM 1596 N N . PRO B 1 68 ? 16.344 -5.086 0.479 1 93.75 68 PRO B N 1
ATOM 1597 C CA . PRO B 1 68 ? 15.609 -6.09 -0.292 1 93.75 68 PRO B CA 1
ATOM 1598 C C . PRO B 1 68 ? 14.875 -7.094 0.595 1 93.75 68 PRO B C 1
ATOM 1600 O O . PRO B 1 68 ? 13.766 -7.52 0.268 1 93.75 68 PRO B O 1
ATOM 1603 N N . LEU B 1 69 ? 15.508 -7.398 1.644 1 96.12 69 LEU B N 1
ATOM 1604 C CA . LEU B 1 69 ? 14.875 -8.328 2.568 1 96.12 69 LEU B CA 1
ATOM 1605 C C . LEU B 1 69 ? 13.602 -7.727 3.16 1 96.12 69 LEU B C 1
ATOM 1607 O O . LEU B 1 69 ? 12.578 -8.406 3.254 1 96.12 69 LEU B O 1
ATOM 1611 N N . ASP B 1 70 ? 13.594 -6.465 3.602 1 94.25 70 ASP B N 1
ATOM 1612 C CA . ASP B 1 70 ? 12.406 -5.773 4.082 1 94.25 70 ASP B CA 1
ATOM 1613 C C . ASP B 1 70 ? 11.266 -5.871 3.07 1 94.25 70 ASP B C 1
ATOM 1615 O O . ASP B 1 70 ? 10.133 -6.188 3.434 1 94.25 70 ASP B O 1
ATOM 1619 N N . ARG B 1 71 ? 11.641 -5.613 1.892 1 93.88 71 ARG B N 1
ATOM 1620 C CA . ARG B 1 71 ? 10.641 -5.57 0.829 1 93.88 71 ARG B CA 1
ATOM 1621 C C . ARG B 1 71 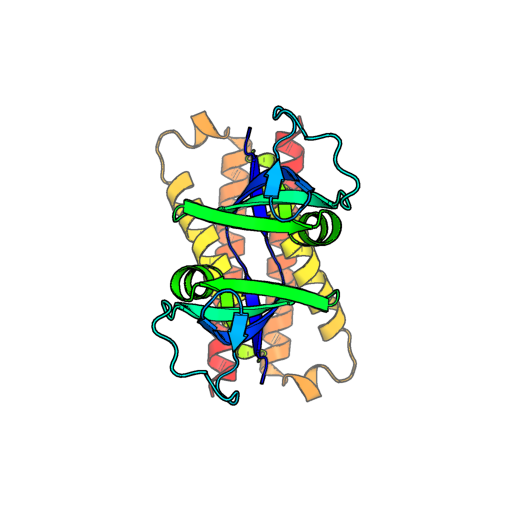? 10.055 -6.953 0.567 1 93.88 71 ARG B C 1
ATOM 1623 O O . ARG B 1 71 ? 8.867 -7.082 0.262 1 93.88 71 ARG B O 1
ATOM 1630 N N . MET B 1 72 ? 10.797 -7.961 0.692 1 96.81 72 MET B N 1
ATOM 1631 C CA . MET B 1 72 ? 10.289 -9.32 0.521 1 96.81 72 MET B CA 1
ATOM 1632 C C . MET B 1 72 ? 9.344 -9.695 1.653 1 96.81 72 MET B C 1
ATOM 1634 O O . MET B 1 72 ? 8.32 -10.344 1.424 1 96.81 72 MET B O 1
ATOM 1638 N N . TYR B 1 73 ? 9.719 -9.289 2.838 1 95.69 73 TYR B N 1
ATOM 1639 C CA . TYR B 1 73 ? 8.812 -9.547 3.953 1 95.69 73 TYR B CA 1
ATOM 1640 C C . TYR B 1 73 ? 7.469 -8.867 3.736 1 95.69 73 TYR B C 1
ATOM 1642 O O . TYR B 1 73 ? 6.418 -9.445 4.008 1 95.69 73 TYR B O 1
ATOM 1650 N N . ILE B 1 74 ? 7.531 -7.633 3.32 1 93.62 74 ILE B N 1
ATOM 1651 C CA . ILE B 1 74 ? 6.297 -6.895 3.074 1 93.62 74 ILE B CA 1
ATOM 1652 C C . ILE B 1 74 ? 5.465 -7.617 2.018 1 93.62 74 ILE B C 1
ATOM 1654 O O . ILE B 1 74 ? 4.266 -7.84 2.205 1 93.62 74 ILE B O 1
ATOM 1658 N N . GLU B 1 75 ? 6.098 -7.973 0.916 1 95.25 75 GLU B N 1
ATOM 1659 C CA . GLU B 1 75 ? 5.41 -8.688 -0.154 1 95.25 75 GLU B CA 1
ATOM 1660 C C . GLU B 1 75 ? 4.828 -10.008 0.351 1 95.25 75 GLU B C 1
ATOM 1662 O O . GLU B 1 75 ? 3.67 -10.328 0.074 1 95.25 75 GLU B O 1
ATOM 1667 N N . TYR B 1 76 ? 5.609 -10.742 1.066 1 97.44 76 TYR B N 1
ATOM 1668 C CA . TYR B 1 76 ? 5.176 -12.016 1.629 1 97.44 76 TYR B CA 1
ATOM 1669 C C . TYR B 1 76 ? 3.951 -11.836 2.518 1 97.44 76 TYR B C 1
ATOM 1671 O O . TYR B 1 76 ? 2.945 -12.531 2.35 1 97.44 76 TYR B O 1
ATOM 1679 N N . ASN B 1 77 ? 4.016 -10.945 3.41 1 95 77 ASN B N 1
ATOM 1680 C CA . ASN B 1 77 ? 2.932 -10.734 4.367 1 95 77 ASN B CA 1
ATOM 1681 C C . ASN B 1 77 ? 1.662 -10.242 3.678 1 95 77 ASN B C 1
ATOM 1683 O O . ASN B 1 77 ? 0.558 -10.664 4.031 1 95 77 ASN B O 1
ATOM 1687 N N . GLU B 1 78 ? 1.807 -9.312 2.75 1 93.44 78 GLU B N 1
ATOM 1688 C CA . GLU B 1 78 ? 0.645 -8.828 2.01 1 93.44 78 GLU B CA 1
ATOM 1689 C C . GLU B 1 78 ? -0.02 -9.961 1.229 1 93.44 78 GLU B C 1
ATOM 1691 O O . GLU B 1 78 ? -1.247 -10.078 1.225 1 93.44 78 GLU B O 1
ATOM 1696 N N . LEU B 1 79 ? 0.784 -10.727 0.56 1 97.19 79 LEU B N 1
ATOM 1697 C CA . LEU B 1 79 ? 0.253 -11.836 -0.219 1 97.19 79 LEU B CA 1
ATOM 1698 C C . LEU B 1 79 ? -0.408 -12.867 0.688 1 97.19 79 LEU B C 1
ATOM 1700 O O . LEU B 1 79 ? -1.47 -13.398 0.358 1 97.19 79 LEU B O 1
ATOM 1704 N N . MET B 1 80 ? 0.26 -13.172 1.752 1 97.69 80 MET B N 1
ATOM 1705 C CA . MET B 1 80 ? -0.312 -14.102 2.719 1 97.69 80 MET B CA 1
ATOM 1706 C C . MET B 1 80 ? -1.673 -13.617 3.205 1 97.69 80 MET B C 1
ATOM 1708 O O . MET B 1 80 ? -2.613 -14.398 3.326 1 97.69 80 MET B O 1
ATOM 1712 N N . ASP B 1 81 ? -1.786 -12.383 3.535 1 95.31 81 ASP B N 1
ATOM 1713 C CA . ASP B 1 81 ? -3.057 -11.812 3.975 1 95.31 81 ASP B CA 1
ATOM 1714 C C . ASP B 1 81 ? -4.133 -11.977 2.902 1 95.31 81 ASP B C 1
ATOM 1716 O O . ASP B 1 81 ? -5.254 -12.398 3.201 1 95.31 81 ASP B O 1
ATOM 1720 N N . LYS B 1 82 ? -3.834 -11.617 1.662 1 96.31 82 LYS B N 1
ATOM 1721 C CA . LYS B 1 82 ? -4.777 -11.758 0.559 1 96.31 82 LYS B CA 1
ATOM 1722 C C . LYS B 1 82 ? -5.195 -13.219 0.383 1 96.31 82 LYS B C 1
ATOM 1724 O O . LYS B 1 82 ? -6.371 -13.508 0.153 1 96.31 82 LYS B O 1
ATOM 1729 N N . HIS B 1 83 ? -4.215 -14.07 0.43 1 98.62 83 HIS B N 1
ATOM 1730 C CA . HIS B 1 83 ? -4.477 -15.5 0.288 1 98.62 83 HIS B CA 1
ATOM 1731 C C . HIS B 1 83 ? -5.426 -15.992 1.374 1 98.62 83 HIS B C 1
ATOM 1733 O O . HIS B 1 83 ? -6.383 -16.719 1.085 1 98.62 83 HIS B O 1
ATOM 1739 N N . ASN B 1 84 ? -5.152 -15.617 2.59 1 98.38 84 ASN B N 1
ATOM 1740 C CA . ASN B 1 84 ? -5.988 -16.062 3.703 1 98.38 84 ASN B CA 1
ATOM 1741 C C . ASN B 1 84 ? -7.422 -15.562 3.566 1 98.38 84 ASN B C 1
ATOM 1743 O O . ASN B 1 84 ? -8.367 -16.281 3.861 1 98.38 84 ASN B O 1
ATOM 1747 N N . LYS B 1 85 ? -7.59 -14.383 3.191 1 97.19 85 LYS B N 1
ATOM 1748 C CA . LYS B 1 85 ? -8.93 -13.836 2.967 1 97.19 85 LYS B CA 1
ATOM 1749 C C . LYS B 1 85 ? -9.656 -14.609 1.872 1 97.19 85 LYS B C 1
ATOM 1751 O O . LYS B 1 85 ? -10.859 -14.859 1.978 1 97.19 85 LYS B O 1
ATOM 1756 N N . LEU B 1 86 ? -8.922 -14.93 0.833 1 98.25 86 LEU B N 1
ATOM 1757 C CA . LEU B 1 86 ? -9.508 -15.703 -0.259 1 98.25 86 LEU B CA 1
ATOM 1758 C C . LEU B 1 86 ? -9.938 -17.078 0.225 1 98.25 86 LEU B C 1
ATOM 1760 O O . LEU B 1 86 ? -11.039 -17.547 -0.1 1 98.25 86 LEU B O 1
ATOM 1764 N N . VAL B 1 87 ? -9.039 -17.719 0.976 1 98.62 87 VAL B N 1
ATOM 1765 C CA . VAL B 1 87 ? -9.344 -19.031 1.524 1 98.62 87 VAL B CA 1
ATOM 1766 C C . VAL B 1 87 ? -10.602 -18.969 2.385 1 98.62 87 VAL B C 1
ATOM 1768 O O . VAL B 1 87 ? -11.484 -19.812 2.277 1 98.62 87 VAL B O 1
ATOM 1771 N N . LEU B 1 88 ? -10.727 -17.969 3.17 1 98.19 88 LEU B N 1
ATOM 1772 C CA . LEU B 1 88 ? -11.875 -17.797 4.047 1 98.19 88 LEU B CA 1
ATOM 1773 C C . LEU B 1 88 ? -13.148 -17.578 3.236 1 98.19 88 LEU B C 1
ATOM 1775 O O . LEU B 1 88 ? -14.195 -18.156 3.545 1 98.19 88 LEU B O 1
ATOM 1779 N N . PHE B 1 89 ? -13.102 -16.766 2.303 1 98.44 89 PHE B N 1
ATOM 1780 C CA . PHE B 1 89 ? -14.258 -16.516 1.453 1 98.44 89 PHE B CA 1
ATOM 1781 C C . PHE B 1 89 ? -14.727 -17.797 0.789 1 98.44 89 PHE B C 1
ATOM 1783 O O . PHE B 1 89 ? -15.93 -18.094 0.761 1 98.44 89 PHE B O 1
ATOM 1790 N N . LEU B 1 90 ? -13.773 -18.516 0.242 1 98.31 90 LEU B N 1
ATOM 1791 C CA . LEU B 1 90 ? -14.109 -19.734 -0.49 1 98.31 90 LEU B CA 1
ATOM 1792 C C . LEU B 1 90 ? -14.672 -20.797 0.447 1 98.31 90 LEU B C 1
ATOM 1794 O O . LEU B 1 90 ? -15.328 -21.734 -0 1 98.31 90 LEU B O 1
ATOM 1798 N N . GLY B 1 91 ? -14.312 -20.688 1.661 1 97.69 91 GLY B N 1
ATOM 1799 C CA . GLY B 1 91 ? -14.82 -21.625 2.65 1 97.69 91 GLY B CA 1
ATOM 1800 C C . GLY B 1 91 ? -16.25 -21.359 3.051 1 97.69 91 GLY B C 1
ATOM 1801 O O . GLY B 1 91 ? -16.891 -22.188 3.707 1 97.69 91 GLY B O 1
ATOM 1802 N N . ARG B 1 92 ? -16.781 -20.219 2.723 1 97.5 92 ARG B N 1
ATOM 1803 C CA . ARG B 1 92 ? -18.172 -19.875 3.043 1 97.5 92 ARG B CA 1
ATOM 1804 C C . ARG B 1 92 ? -19.141 -20.766 2.27 1 97.5 92 ARG B C 1
ATOM 1806 O O . ARG B 1 92 ? -18.906 -2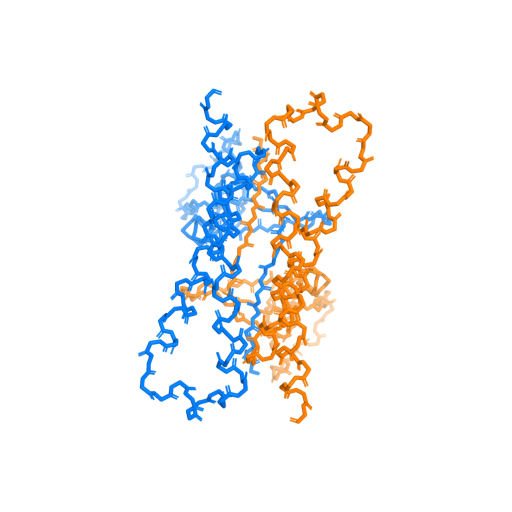1.078 1.1 1 97.5 92 ARG B O 1
ATOM 1813 N N . LYS B 1 93 ? -20.344 -20.953 2.85 1 96.94 93 LYS B N 1
ATOM 1814 C CA . LYS B 1 93 ? -21.375 -21.75 2.207 1 96.94 93 LYS B CA 1
ATOM 1815 C C . LYS B 1 93 ? -22.031 -20.969 1.066 1 96.94 93 LYS B C 1
ATOM 1817 O O . LYS B 1 93 ? -22.516 -21.578 0.1 1 96.94 93 LYS B O 1
ATOM 1822 N N . ASP B 1 94 ? -22.078 -19.625 1.117 1 97.5 94 ASP B N 1
ATOM 1823 C CA . ASP B 1 94 ? -22.781 -18.812 0.129 1 97.5 94 ASP B CA 1
ATOM 1824 C C . ASP B 1 94 ? -21.797 -18.188 -0.863 1 97.5 94 ASP B C 1
ATOM 1826 O O . ASP B 1 94 ? -22.125 -17.203 -1.517 1 97.5 94 ASP B O 1
ATOM 1830 N N . ALA B 1 95 ? -20.578 -18.734 -0.921 1 97.69 95 ALA B N 1
ATOM 1831 C CA . ALA B 1 95 ? -19.578 -18.156 -1.814 1 97.69 95 ALA B CA 1
ATOM 1832 C C . ALA B 1 95 ? -20.078 -18.141 -3.258 1 97.69 95 ALA B C 1
ATOM 1834 O O . ALA B 1 95 ? -19.938 -17.125 -3.953 1 97.69 95 ALA B O 1
ATOM 1835 N N . ILE B 1 96 ? -20.688 -19.234 -3.662 1 97.88 96 ILE B N 1
ATOM 1836 C CA . ILE B 1 96 ? -21.172 -19.344 -5.035 1 97.88 96 ILE B CA 1
ATOM 1837 C C . ILE B 1 96 ? -22.328 -18.391 -5.246 1 97.88 96 ILE B C 1
ATOM 1839 O O . ILE B 1 96 ? -22.422 -17.734 -6.289 1 97.88 96 ILE B O 1
ATOM 1843 N N . GLU B 1 97 ? -23.219 -18.312 -4.305 1 97.62 97 GLU B N 1
ATOM 1844 C CA . GLU B 1 97 ? -24.344 -17.391 -4.383 1 97.62 97 GLU B CA 1
ATOM 1845 C C . GLU B 1 97 ? -23.875 -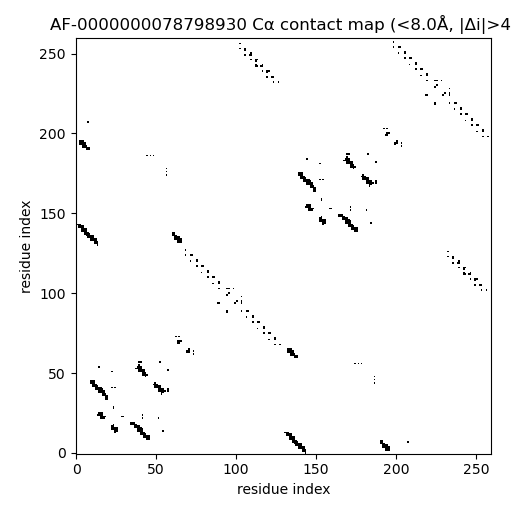15.945 -4.48 1 97.62 97 GLU B C 1
ATOM 1847 O O . GLU B 1 97 ? -24.453 -15.148 -5.215 1 97.62 97 GLU B O 1
ATOM 1852 N N . ILE B 1 98 ? -22.828 -15.648 -3.809 1 96.62 98 ILE B N 1
ATOM 1853 C CA . ILE B 1 98 ? -22.312 -14.281 -3.717 1 96.62 98 ILE B CA 1
ATOM 1854 C C . ILE B 1 98 ? -21.547 -13.93 -4.988 1 96.62 98 ILE B C 1
ATOM 1856 O O . ILE B 1 98 ? -21.766 -12.867 -5.574 1 96.62 98 ILE B O 1
ATOM 1860 N N . ALA B 1 99 ? -20.672 -14.789 -5.469 1 96.38 99 ALA B N 1
ATOM 1861 C CA . ALA B 1 99 ? -19.719 -14.398 -6.496 1 96.38 99 ALA B CA 1
ATOM 1862 C C . ALA B 1 99 ? -20.047 -15.047 -7.836 1 96.38 99 ALA B C 1
ATOM 1864 O O . ALA B 1 99 ? -19.594 -14.594 -8.883 1 96.38 99 ALA B O 1
ATOM 1865 N N . GLY B 1 100 ? -20.812 -16.156 -7.836 1 96.88 100 GLY B N 1
ATOM 1866 C CA . GLY B 1 100 ? -21.109 -16.922 -9.047 1 96.88 100 GLY B CA 1
ATOM 1867 C C . GLY B 1 100 ? -20.125 -18.062 -9.273 1 96.88 100 GLY B C 1
ATOM 1868 O O . GLY B 1 100 ? -18.953 -17.969 -8.914 1 96.88 100 GLY B O 1
ATOM 1869 N N . GLU B 1 101 ? -20.578 -19.062 -9.93 1 97.5 101 GLU B N 1
ATOM 1870 C CA . GLU B 1 101 ? -19.828 -20.312 -10.109 1 97.5 101 GLU B CA 1
ATOM 1871 C C . GLU B 1 101 ? -18.531 -20.062 -10.875 1 97.5 101 GLU B C 1
ATOM 1873 O O . GLU B 1 101 ? -17.484 -20.594 -10.508 1 97.5 101 GLU B O 1
ATOM 1878 N N . ASN B 1 102 ? -18.562 -19.266 -11.898 1 98 102 ASN B N 1
ATOM 1879 C CA . ASN B 1 102 ? -17.375 -19.031 -12.711 1 98 102 ASN B CA 1
ATOM 1880 C C . ASN B 1 102 ? -16.312 -18.266 -11.93 1 98 102 ASN B C 1
ATOM 1882 O O . ASN B 1 102 ? -15.125 -18.594 -12.008 1 98 102 ASN B O 1
ATOM 1886 N N . GLN B 1 103 ? -16.719 -17.297 -11.195 1 98.19 103 GLN B N 1
ATOM 1887 C CA . GLN B 1 103 ? -15.773 -16.547 -10.375 1 98.19 103 GLN B CA 1
ATOM 1888 C C . GLN B 1 103 ? -15.125 -17.438 -9.328 1 98.19 103 GLN B C 1
ATOM 1890 O O . GLN B 1 103 ? -13.906 -17.391 -9.125 1 98.19 103 GLN B O 1
ATOM 1895 N N . VAL B 1 104 ? -15.93 -18.25 -8.727 1 98.38 104 VAL B N 1
ATOM 1896 C CA . VAL B 1 104 ? -15.422 -19.125 -7.676 1 98.38 104 VAL B CA 1
ATOM 1897 C C . VAL B 1 104 ? -14.414 -20.109 -8.258 1 98.38 104 VAL B C 1
ATOM 1899 O O . VAL B 1 104 ? -13.383 -20.391 -7.645 1 98.38 104 VAL B O 1
ATOM 1902 N N . ALA B 1 105 ? -14.672 -20.578 -9.375 1 98.62 105 ALA B N 1
ATOM 1903 C CA . ALA B 1 105 ? -13.734 -21.5 -10.031 1 98.62 105 ALA B CA 1
ATOM 1904 C C . ALA B 1 105 ? -12.383 -20.828 -10.266 1 98.62 105 ALA B C 1
ATOM 1906 O O . ALA B 1 105 ? -11.336 -21.406 -10.008 1 98.62 105 ALA B O 1
ATOM 1907 N N . LEU B 1 106 ? -12.422 -19.625 -10.719 1 98.69 106 LEU B N 1
ATOM 1908 C CA . LEU B 1 106 ? -11.195 -18.875 -10.969 1 98.69 106 LEU B CA 1
ATOM 1909 C C . LEU B 1 106 ? -10.5 -18.531 -9.656 1 98.69 106 LEU B C 1
ATOM 1911 O O . LEU B 1 106 ? -9.273 -18.5 -9.586 1 98.69 106 LEU B O 1
ATOM 1915 N N . MET B 1 107 ? -11.281 -18.297 -8.648 1 98.75 107 MET B N 1
ATOM 1916 C CA . MET B 1 107 ? -10.719 -18.016 -7.332 1 98.75 107 MET B CA 1
ATOM 1917 C C . MET B 1 107 ? -9.961 -19.219 -6.785 1 98.75 107 MET B C 1
ATOM 1919 O O . MET B 1 107 ? -8.945 -19.047 -6.102 1 98.75 107 MET B O 1
ATOM 1923 N N . GLU B 1 108 ? -10.445 -20.344 -7.086 1 98.75 108 GLU B N 1
ATOM 1924 C CA . GLU B 1 108 ? -9.734 -21.547 -6.668 1 98.75 108 GLU B CA 1
ATOM 1925 C C . GLU B 1 108 ? -8.383 -21.656 -7.359 1 98.75 108 GLU B C 1
ATOM 1927 O O . GLU B 1 108 ? -7.387 -22.031 -6.73 1 98.75 108 GLU B O 1
ATOM 1932 N N . VAL B 1 109 ? -8.359 -21.328 -8.586 1 98.88 109 VAL B N 1
ATOM 1933 C CA . VAL B 1 109 ? -7.098 -21.328 -9.32 1 98.88 109 VAL B CA 1
ATOM 1934 C C . VAL B 1 109 ? -6.156 -20.281 -8.719 1 98.88 109 VAL B C 1
ATOM 1936 O O . VAL B 1 109 ? -4.98 -20.562 -8.477 1 98.88 109 VAL B O 1
ATOM 1939 N N . GLN B 1 110 ? -6.707 -19.156 -8.484 1 98.81 110 GLN B N 1
ATOM 1940 C CA . GLN B 1 110 ? -5.941 -18.062 -7.914 1 98.81 110 GLN B CA 1
ATOM 1941 C C . GLN B 1 110 ? -5.355 -18.453 -6.559 1 98.81 110 GLN B C 1
ATOM 1943 O O . GLN B 1 110 ? -4.207 -18.125 -6.258 1 98.81 110 GLN B O 1
ATOM 1948 N N . LYS B 1 111 ? -6.137 -19.031 -5.797 1 98.81 111 LYS B N 1
ATOM 1949 C CA . LYS B 1 111 ? -5.707 -19.5 -4.477 1 98.81 111 LYS B CA 1
ATOM 1950 C C . LYS B 1 111 ? -4.449 -20.359 -4.574 1 98.81 111 LYS B C 1
ATOM 1952 O O . LYS B 1 111 ? -3.49 -20.141 -3.83 1 98.81 111 LYS B O 1
ATOM 1957 N N . VAL B 1 112 ? -4.441 -21.25 -5.461 1 98.81 112 VAL B N 1
ATOM 1958 C CA . VAL B 1 112 ? -3.314 -22.156 -5.633 1 98.81 112 VAL B CA 1
ATOM 1959 C C . VAL B 1 112 ? -2.092 -21.375 -6.113 1 98.81 112 VAL B C 1
ATOM 1961 O O . VAL B 1 112 ? -0.986 -21.578 -5.605 1 98.81 112 VAL B O 1
ATOM 1964 N N . GLN B 1 113 ? -2.279 -20.547 -7.074 1 98.88 113 GLN B N 1
ATOM 1965 C CA . GLN B 1 113 ? -1.189 -19.75 -7.609 1 98.88 113 GLN B CA 1
ATOM 1966 C C . GLN B 1 113 ? -0.58 -18.859 -6.527 1 98.88 113 GLN B C 1
ATOM 1968 O O . GLN B 1 113 ? 0.643 -18.719 -6.441 1 98.88 113 GLN B O 1
ATOM 1973 N N . MET B 1 114 ? -1.408 -18.266 -5.707 1 98.88 114 MET B N 1
ATOM 1974 C CA . MET B 1 114 ? -0.939 -17.453 -4.594 1 98.88 114 MET B CA 1
ATOM 1975 C C . MET B 1 114 ? -0.128 -18.281 -3.605 1 98.88 114 MET B C 1
ATOM 1977 O O . MET B 1 114 ? 0.902 -17.828 -3.104 1 98.88 114 MET B O 1
ATOM 1981 N N . HIS B 1 115 ? -0.617 -19.422 -3.348 1 98.81 115 HIS B N 1
ATOM 1982 C CA . HIS B 1 115 ? 0.067 -20.312 -2.41 1 98.81 115 HIS B CA 1
ATOM 1983 C C . HIS B 1 115 ? 1.468 -20.656 -2.904 1 98.81 115 HIS B C 1
ATOM 1985 O O . HIS B 1 115 ? 2.436 -20.578 -2.143 1 98.81 115 HIS B O 1
ATOM 1991 N N . ASP B 1 116 ? 1.547 -21.031 -4.113 1 98.81 116 ASP B N 1
ATOM 1992 C CA . ASP B 1 116 ? 2.85 -21.344 -4.688 1 98.81 116 ASP B CA 1
ATOM 1993 C C . ASP B 1 116 ? 3.789 -20.156 -4.625 1 98.81 116 ASP B C 1
ATOM 1995 O O . ASP B 1 116 ? 4.965 -20.297 -4.277 1 98.81 116 ASP B O 1
ATOM 1999 N N . TYR B 1 117 ? 3.254 -19.031 -4.98 1 98.81 117 TYR B N 1
ATOM 2000 C CA . TYR B 1 117 ? 3.998 -17.781 -4.926 1 98.81 117 TYR B CA 1
ATOM 2001 C C . TYR B 1 117 ? 4.484 -17.5 -3.51 1 98.81 117 TYR B C 1
ATOM 2003 O O . TYR B 1 117 ? 5.645 -17.125 -3.309 1 98.81 117 TYR B O 1
ATOM 2011 N N . ILE B 1 118 ? 3.705 -17.734 -2.518 1 98.81 118 ILE B N 1
ATOM 2012 C CA . ILE B 1 118 ? 4.043 -17.531 -1.113 1 98.81 118 ILE B CA 1
ATOM 2013 C C . ILE B 1 118 ? 5.211 -18.422 -0.725 1 98.81 118 ILE B C 1
ATOM 2015 O O . ILE B 1 118 ? 6.164 -17.984 -0.08 1 98.81 118 ILE B O 1
ATOM 2019 N N . LEU B 1 119 ? 5.176 -19.656 -1.112 1 98.75 119 LEU B N 1
ATOM 2020 C CA . LEU B 1 119 ? 6.227 -20.609 -0.774 1 98.75 119 LEU B CA 1
ATOM 2021 C C . LEU B 1 119 ? 7.562 -20.188 -1.384 1 98.75 119 LEU B C 1
ATOM 2023 O O . LEU B 1 119 ? 8.609 -20.312 -0.743 1 98.75 119 LEU B O 1
ATOM 2027 N N . THR B 1 120 ? 7.477 -19.734 -2.57 1 98.88 120 THR B N 1
ATOM 2028 C CA . THR B 1 120 ? 8.695 -19.297 -3.234 1 98.88 120 THR B CA 1
ATOM 2029 C C . THR B 1 120 ? 9.297 -18.094 -2.504 1 98.88 120 THR B C 1
ATOM 2031 O O . THR B 1 120 ? 10.508 -18.047 -2.275 1 98.88 120 THR B O 1
ATOM 2034 N N . LEU B 1 121 ? 8.453 -17.125 -2.141 1 98.75 121 LEU B N 1
ATOM 2035 C CA . LEU B 1 121 ? 8.93 -15.961 -1.383 1 98.75 121 LEU B CA 1
ATOM 2036 C C . LEU B 1 121 ? 9.547 -16.391 -0.059 1 98.75 121 LEU B C 1
ATOM 2038 O O . LEU B 1 121 ? 10.578 -15.867 0.352 1 98.75 121 LEU B O 1
ATOM 2042 N N . LYS B 1 122 ? 8.914 -17.328 0.578 1 98.5 122 LYS B N 1
ATOM 2043 C CA . LYS B 1 122 ? 9.438 -17.828 1.842 1 98.5 122 LYS B CA 1
ATOM 2044 C C . LYS B 1 122 ? 10.828 -18.422 1.661 1 98.5 122 LYS B C 1
ATOM 2046 O O . LYS B 1 122 ? 11.727 -18.172 2.473 1 98.5 122 LYS B O 1
ATOM 2051 N N . GLU B 1 123 ? 10.992 -19.156 0.67 1 98.56 123 GLU B N 1
ATOM 2052 C CA . GLU B 1 123 ? 12.297 -19.75 0.384 1 98.56 123 GLU B CA 1
ATOM 2053 C C . GLU B 1 123 ? 13.336 -18.672 0.108 1 98.56 123 GLU B C 1
ATOM 2055 O O . GLU B 1 123 ? 14.484 -18.781 0.556 1 98.56 123 GLU B O 1
ATOM 2060 N N . ARG B 1 124 ? 12.938 -17.703 -0.619 1 98.5 124 ARG B N 1
ATOM 2061 C CA . ARG B 1 124 ? 13.852 -16.609 -0.911 1 98.5 124 ARG B CA 1
ATOM 2062 C C . ARG B 1 124 ? 14.266 -15.891 0.367 1 98.5 124 ARG B C 1
ATOM 2064 O O . ARG B 1 124 ? 15.445 -15.547 0.539 1 98.5 124 ARG B O 1
ATOM 2071 N N . ILE B 1 125 ? 13.352 -15.641 1.206 1 98.25 125 ILE B N 1
ATOM 2072 C CA . ILE B 1 125 ? 13.617 -14.977 2.479 1 98.25 125 ILE B CA 1
ATOM 2073 C C . ILE B 1 125 ? 14.57 -15.828 3.312 1 98.25 125 ILE B C 1
ATOM 2075 O O . ILE B 1 125 ? 15.539 -15.312 3.877 1 98.25 125 ILE B O 1
ATOM 2079 N N . ASP B 1 126 ? 14.328 -17.109 3.318 1 97.62 126 ASP B N 1
ATOM 2080 C CA . ASP B 1 126 ? 15.18 -18.016 4.074 1 97.62 126 ASP B CA 1
ATOM 2081 C C . ASP B 1 126 ? 16.609 -18.016 3.529 1 97.62 126 ASP B C 1
ATOM 2083 O O . ASP B 1 126 ? 17.578 -18.078 4.293 1 97.62 126 ASP B O 1
ATOM 2087 N N . LEU B 1 127 ? 16.781 -17.969 2.273 1 96.44 127 LEU B N 1
ATOM 2088 C CA . LEU B 1 127 ? 18.078 -17.938 1.623 1 96.44 127 LEU B CA 1
ATOM 2089 C C . LEU B 1 127 ? 18.828 -16.641 1.939 1 96.44 127 LEU B C 1
ATOM 2091 O O . LEU B 1 127 ? 20.047 -16.641 2.07 1 96.44 127 LEU B O 1
ATOM 2095 N N . MET B 1 128 ? 18.141 -15.57 2.078 1 94.81 128 MET B N 1
ATOM 2096 C CA . MET B 1 128 ? 18.766 -14.266 2.303 1 94.81 128 MET B CA 1
ATOM 2097 C C . MET B 1 128 ? 19.188 -14.109 3.76 1 94.81 128 MET B C 1
ATOM 2099 O O . MET B 1 128 ? 20.109 -13.352 4.066 1 94.81 128 MET B O 1
ATOM 2103 N N . LYS B 1 129 ? 18.594 -14.75 4.629 1 90.81 129 LYS B N 1
ATOM 2104 C CA . LYS B 1 129 ? 18.922 -14.68 6.051 1 90.81 129 LYS B CA 1
ATOM 2105 C C . LYS B 1 129 ? 20.172 -15.5 6.367 1 90.81 129 LYS B C 1
ATOM 2107 O O . LYS B 1 129 ? 20.734 -15.383 7.449 1 90.81 129 LYS B O 1
ATOM 2112 N N . LYS B 1 130 ? 20.578 -16.391 5.5 1 80.25 130 LYS B N 1
ATOM 2113 C CA . LYS B 1 130 ? 21.797 -17.172 5.703 1 80.25 130 LYS B CA 1
ATOM 2114 C C . LYS B 1 130 ? 23.047 -16.359 5.336 1 80.25 130 LYS B C 1
ATOM 2116 O O . LYS B 1 130 ? 22.984 -15.477 4.473 1 80.25 130 LYS B O 1
#

Organism: NCBI:txid997891

Foldseek 3Di:
DDDDDDDDDDKDKDKWKDWPNDTGHPVDDDDPDPTDIFIWIWIAGPVGDIDTDGNVRDVVRDFDDPDPLSVLVVVLVVLVVVLVVLVVLLPDPCSCVVQNDVVSVVSVVVSVVSVVVNVVSVVVSVVVVD/DDDDDDDPFDKDKDKWKDWPNDTGHPVDDDDPDPTDIFIWIWIAGPVGDIDTDGNVRDVVRDFDDPDPLSVLVVVLVVLVVVLVVLVVLLPDPCSCVVQNDVVSVVSVVVSVVSVVVNVVSVVVSVVVVD

Secondary structure (DSSP, 8-state):
-PEEEEE--EEEEEEEEEETTEEE-TTSPPP--SSPEEEEEEEE-TTS-EEEEEHHHHHHHEEE-SSHHHHHHHHHHHHHHHHHHHHHHHHSTTHHHHH-HHHHHHHHHHHHHHHHHHHHHHHHHHHHH-/-PEEEEE--EEEEEEEEEETTEEE-TTSPPP--SSPEEEEEEEE-TTS-EEEEEHHHHHHHEEE-SSHHHHHHHHHHHHHHHHHHHHHHHHSTTHHHHH-HHHHHHHHHHHHHHHHHHHHHHHHHHHHH-

Nearest PDB structures (foldseek):
  3csx-assembly2_B  TM=7.406E-01  e=6.880E+00  unclassified
  5nfd-assembly2_B  TM=4.520E-01  e=2.925E+00  Homo sapiens
  3csx-assembly2_B  TM=7.414E-01  e=6.856E+00  unclassified
  5nfd-assembly2_B  TM=4.523E-01  e=2.913E+00  Homo sapiens

InterPro domains:
  IPR054052 Y16Q-like [PF21825] (68-126)

Sequence (260 aa):
MMKKYIGTKLVQATPAIRKGGKIYLPTDAIPKTMEPVEEGYKVVYEDGYESWSPKDVFEKAYHVADTPLDRMYIEYNELMDKHNKLVLFLGRKDAIEIAGENQVALMEVQKVQMHDYILTLKERIDLMKKMMKKYIGTKLVQATPAIRKGGKIYLPTDAIPKTMEPVEEGYKVVYEDGYESWSPKDVFEKAYHVADTPLDRMYIEYNELMDKHNKLVLFLGRKDAIEIAGENQVALMEVQKVQMHDYILTLKERIDLMKK

Radius of gyration: 21.58 Å; Cα contacts (8 Å, |Δi|>4): 371; chains: 2; bounding box: 51×58×47 Å

pLDDT: mean 92.85, std 5.71, range [69.94, 98.88]